Protein AF-A0A357BVH3-F1 (afdb_monomer_lite)

Structure (mmCIF, N/CA/C/O backbone):
data_AF-A0A357BVH3-F1
#
_entry.id   AF-A0A357BVH3-F1
#
loop_
_atom_site.group_PDB
_atom_site.id
_atom_site.type_symbol
_atom_site.label_atom_id
_atom_site.label_alt_id
_atom_site.label_comp_id
_atom_site.label_asym_id
_atom_site.label_entity_id
_atom_site.label_seq_id
_atom_site.pdbx_PDB_ins_code
_atom_site.Cartn_x
_atom_site.Cartn_y
_atom_site.Cartn_z
_atom_site.occupancy
_atom_site.B_iso_or_equiv
_atom_site.auth_seq_id
_atom_site.auth_comp_id
_atom_site.auth_asym_id
_atom_site.auth_atom_id
_atom_site.pdbx_PDB_model_num
ATOM 1 N N . MET A 1 1 ? 3.470 -19.205 1.192 1.00 72.44 1 MET A N 1
ATOM 2 C CA . MET A 1 1 ? 2.487 -18.112 1.010 1.00 72.44 1 MET A CA 1
ATOM 3 C C . MET A 1 1 ? 3.138 -17.029 0.164 1.00 72.44 1 MET A C 1
ATOM 5 O O . MET A 1 1 ? 4.273 -16.683 0.474 1.00 72.44 1 MET A O 1
ATOM 9 N N . SER A 1 2 ? 2.494 -16.571 -0.914 1.00 91.31 2 SER A N 1
ATOM 10 C CA . SER A 1 2 ? 3.042 -15.513 -1.780 1.00 91.31 2 SER A CA 1
ATOM 11 C C . SER A 1 2 ? 3.061 -14.161 -1.063 1.00 91.31 2 SER A C 1
ATOM 13 O O . SER A 1 2 ? 2.293 -13.951 -0.123 1.00 91.31 2 SER A O 1
ATOM 15 N N . ASP A 1 3 ? 3.897 -13.233 -1.528 1.00 95.12 3 ASP A N 1
ATOM 16 C CA . ASP A 1 3 ? 3.961 -11.878 -0.968 1.00 95.12 3 ASP A CA 1
ATOM 17 C C . ASP A 1 3 ? 2.632 -11.132 -1.083 1.00 95.12 3 ASP A C 1
ATOM 19 O O . ASP A 1 3 ? 2.217 -10.475 -0.134 1.00 95.12 3 ASP A O 1
ATOM 23 N N . LEU A 1 4 ? 1.911 -11.309 -2.195 1.00 95.88 4 LEU A N 1
ATOM 24 C CA . LEU A 1 4 ? 0.560 -10.772 -2.342 1.00 95.88 4 LEU A CA 1
ATOM 25 C C . LEU A 1 4 ? -0.366 -11.265 -1.223 1.00 95.88 4 LEU A C 1
ATOM 27 O O . LEU A 1 4 ? -1.095 -10.475 -0.631 1.00 95.88 4 LEU A O 1
ATOM 31 N N . GLN A 1 5 ? -0.342 -12.565 -0.925 1.00 95.56 5 GLN A N 1
ATOM 32 C CA . GLN A 1 5 ? -1.221 -13.133 0.090 1.00 95.56 5 GLN A CA 1
ATOM 33 C C . GLN A 1 5 ? -0.846 -12.648 1.496 1.00 95.56 5 GLN A C 1
ATOM 35 O O . GLN A 1 5 ? -1.734 -12.329 2.281 1.00 95.56 5 GLN A O 1
ATOM 40 N N . LYS A 1 6 ? 0.453 -12.550 1.809 1.00 95.88 6 LYS A N 1
ATOM 41 C CA . LYS A 1 6 ? 0.919 -11.967 3.078 1.00 95.88 6 LYS A CA 1
ATOM 42 C C . LYS A 1 6 ? 0.474 -10.510 3.212 1.00 95.88 6 LYS A C 1
ATOM 44 O O . LYS A 1 6 ? -0.119 -10.153 4.219 1.00 95.88 6 LYS A O 1
ATOM 49 N N . TYR A 1 7 ? 0.674 -9.705 2.165 1.00 97.62 7 TYR A N 1
ATOM 50 C CA . TYR A 1 7 ? 0.231 -8.311 2.123 1.00 97.62 7 TYR A CA 1
ATOM 51 C C . TYR A 1 7 ? -1.266 -8.180 2.405 1.00 97.62 7 TYR A C 1
ATOM 53 O O . TYR A 1 7 ? -1.667 -7.376 3.241 1.00 97.62 7 TYR A O 1
ATOM 61 N N . ILE A 1 8 ? -2.091 -8.994 1.741 1.00 97.25 8 ILE A N 1
ATOM 62 C CA . ILE A 1 8 ? -3.544 -8.985 1.934 1.00 97.25 8 ILE A CA 1
ATOM 63 C C . ILE A 1 8 ? -3.902 -9.271 3.393 1.00 97.25 8 ILE A C 1
ATOM 65 O O . ILE A 1 8 ? -4.669 -8.515 3.983 1.00 97.25 8 ILE A O 1
ATOM 69 N N . ASN A 1 9 ? -3.317 -10.320 3.971 1.00 95.81 9 ASN A N 1
ATOM 70 C CA . ASN A 1 9 ? -3.616 -10.746 5.335 1.00 95.81 9 ASN A CA 1
ATOM 71 C C . ASN A 1 9 ? -3.169 -9.729 6.395 1.00 95.81 9 ASN A C 1
ATOM 73 O O . ASN A 1 9 ? -3.813 -9.615 7.430 1.00 95.81 9 ASN A O 1
ATOM 77 N N . THR A 1 10 ? -2.095 -8.976 6.148 1.00 96.00 10 THR A N 1
ATOM 78 C CA . THR A 1 10 ? -1.655 -7.916 7.066 1.00 96.00 10 THR A CA 1
ATOM 79 C C . THR A 1 10 ? -2.504 -6.646 6.925 1.00 96.00 10 THR A C 1
ATOM 81 O O . THR A 1 10 ? -2.834 -5.988 7.911 1.00 96.00 10 THR A O 1
ATOM 84 N N . VAL A 1 11 ? -2.855 -6.262 5.693 1.00 97.25 11 VAL A N 1
ATOM 85 C CA . VAL A 1 11 ? -3.383 -4.919 5.384 1.00 97.25 11 VAL A CA 1
ATOM 86 C C . VAL A 1 11 ? -4.908 -4.861 5.376 1.00 97.25 11 VAL A C 1
ATOM 88 O O . VAL A 1 11 ? -5.463 -3.783 5.604 1.00 97.25 11 VAL A O 1
ATOM 91 N N . PHE A 1 12 ? -5.613 -5.982 5.218 1.00 98.19 12 PHE A N 1
ATOM 92 C CA . PHE A 1 12 ? -7.069 -6.012 5.034 1.00 98.19 12 PHE A CA 1
ATOM 93 C C . PHE A 1 12 ? -7.760 -7.085 5.875 1.00 98.19 12 PHE A C 1
ATOM 95 O O . PHE A 1 12 ? -7.136 -8.010 6.375 1.00 98.19 12 PHE A O 1
ATOM 102 N N . GLU A 1 13 ? -9.070 -6.935 6.036 1.00 98.12 13 GLU A N 1
ATOM 103 C CA . GLU A 1 13 ? -9.969 -8.045 6.364 1.00 98.12 13 GLU A CA 1
ATOM 104 C C . GLU A 1 13 ? -10.493 -8.687 5.073 1.00 98.12 13 GLU A C 1
ATOM 106 O O . GLU A 1 13 ? -10.573 -8.004 4.049 1.00 98.12 13 GLU A O 1
ATOM 111 N N . PRO A 1 14 ? -10.918 -9.964 5.099 1.00 98.38 14 PRO A N 1
ATOM 112 C CA . PRO A 1 14 ? -11.333 -10.699 3.901 1.00 98.38 14 PRO A CA 1
ATOM 113 C C . PRO A 1 14 ? -12.381 -10.000 3.019 1.00 98.38 14 PRO A C 1
ATOM 115 O O . PRO A 1 14 ? -12.308 -10.106 1.792 1.00 98.38 14 PRO A O 1
ATOM 118 N N . ASP A 1 15 ? -13.329 -9.285 3.630 1.00 98.44 15 ASP A N 1
ATOM 119 C CA . ASP A 1 15 ? -14.462 -8.638 2.950 1.00 98.44 15 ASP A CA 1
ATOM 120 C C . ASP A 1 15 ? -14.222 -7.156 2.614 1.00 98.44 15 ASP A C 1
ATOM 122 O O . ASP A 1 15 ? -15.122 -6.457 2.150 1.00 98.44 15 ASP A O 1
ATOM 126 N N . ASP A 1 16 ? -13.004 -6.655 2.813 1.00 98.62 16 ASP A N 1
ATOM 127 C CA . ASP A 1 16 ? -12.638 -5.319 2.360 1.00 98.62 16 ASP A CA 1
ATOM 128 C C . ASP A 1 16 ? -12.624 -5.209 0.842 1.00 98.62 16 ASP A C 1
ATOM 130 O O . ASP A 1 16 ? -12.023 -6.035 0.159 1.00 98.62 16 ASP A O 1
ATOM 134 N N . ILE A 1 1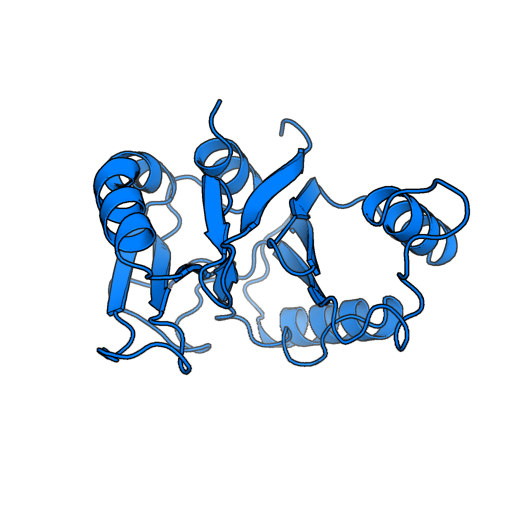7 ? -13.168 -4.116 0.312 1.00 98.81 17 ILE A N 1
ATOM 135 C CA . ILE A 1 17 ? -13.057 -3.798 -1.112 1.00 98.81 17 ILE A CA 1
ATOM 136 C C . ILE A 1 17 ? -11.714 -3.108 -1.365 1.00 98.81 17 ILE A C 1
ATOM 138 O O . ILE A 1 17 ? -11.500 -1.960 -0.967 1.00 98.81 17 ILE A O 1
ATOM 142 N N . VAL A 1 18 ? -10.817 -3.786 -2.076 1.00 98.69 18 VAL A N 1
ATOM 143 C CA . VAL A 1 18 ? -9.479 -3.292 -2.415 1.00 98.69 18 VAL A CA 1
ATOM 144 C C . VAL A 1 18 ? -9.473 -2.757 -3.842 1.00 98.69 18 VAL A C 1
ATOM 146 O O . VAL A 1 18 ? -9.809 -3.469 -4.788 1.00 98.69 18 VAL A O 1
ATOM 149 N N . GLU A 1 19 ? -9.049 -1.504 -4.015 1.00 98.62 19 GLU A N 1
ATOM 150 C CA . GLU A 1 19 ? -8.703 -0.975 -5.335 1.00 98.62 19 GLU A CA 1
ATOM 151 C C . GLU A 1 19 ? -7.284 -1.420 -5.700 1.00 98.62 19 GLU A C 1
ATOM 153 O O . GLU A 1 19 ? -6.334 -1.034 -5.019 1.00 98.62 19 GLU A O 1
ATOM 158 N N . VAL A 1 20 ? -7.120 -2.126 -6.819 1.00 98.69 20 VAL A N 1
ATOM 159 C CA . VAL A 1 20 ? -5.816 -2.267 -7.480 1.00 98.69 20 VAL A CA 1
ATOM 160 C C . VAL A 1 20 ? -5.762 -1.326 -8.671 1.00 98.69 20 VAL A C 1
ATOM 162 O O . VAL A 1 20 ? -6.600 -1.402 -9.571 1.00 98.69 20 VAL A O 1
ATOM 165 N N . ARG A 1 21 ? -4.773 -0.431 -8.679 1.00 98.56 21 ARG A N 1
ATOM 166 C CA . ARG A 1 21 ? -4.561 0.566 -9.730 1.00 98.56 21 ARG A CA 1
ATOM 167 C C . ARG A 1 21 ? -3.325 0.218 -10.546 1.00 98.56 21 ARG A C 1
ATOM 169 O O . ARG A 1 21 ? -2.238 0.024 -10.005 1.00 98.56 21 ARG A O 1
ATOM 176 N N . PHE A 1 22 ? -3.496 0.210 -11.860 1.00 97.94 22 PHE A N 1
ATOM 177 C CA . PHE A 1 22 ? -2.422 0.044 -12.824 1.00 97.94 22 PHE A CA 1
ATOM 178 C C . PHE A 1 22 ? -2.045 1.412 -13.381 1.00 97.94 22 PHE A C 1
ATOM 180 O O . PHE A 1 22 ? -2.902 2.142 -13.888 1.00 97.94 22 PHE A O 1
ATOM 187 N N . ILE A 1 23 ? -0.766 1.772 -13.290 1.00 97.12 23 ILE A N 1
ATOM 188 C CA . ILE A 1 23 ? -0.260 3.059 -13.786 1.00 97.12 23 ILE A CA 1
ATOM 189 C C . ILE A 1 23 ? 0.851 2.810 -14.797 1.00 97.12 23 ILE A C 1
ATOM 191 O O . ILE A 1 23 ? 1.845 2.156 -14.480 1.00 97.12 23 ILE A O 1
ATOM 195 N N . TRP A 1 24 ? 0.685 3.352 -16.003 1.00 95.94 24 TRP A N 1
ATOM 196 C CA . TRP A 1 24 ? 1.750 3.370 -16.996 1.00 95.94 24 TRP A CA 1
ATOM 197 C C . TRP A 1 24 ? 2.839 4.366 -16.565 1.00 95.94 24 TRP A C 1
ATOM 199 O O . TRP A 1 24 ? 2.500 5.489 -16.172 1.00 95.94 24 TRP A O 1
ATOM 209 N N . PRO A 1 25 ? 4.130 3.997 -16.597 1.00 91.75 25 PRO A N 1
ATOM 210 C CA . PRO A 1 25 ? 5.210 4.917 -16.254 1.00 91.75 25 PRO A CA 1
ATOM 211 C C . PRO A 1 25 ? 5.178 6.153 -17.160 1.00 91.75 25 PRO A C 1
ATOM 213 O O . PRO A 1 25 ? 5.139 6.021 -18.380 1.00 91.75 25 PRO A O 1
ATOM 216 N N . LYS A 1 26 ? 5.195 7.355 -16.570 1.00 85.94 26 LYS A N 1
ATOM 217 C CA . LYS A 1 26 ? 5.069 8.623 -17.318 1.00 85.94 26 LYS A CA 1
ATOM 218 C C . LYS A 1 26 ? 6.151 8.802 -18.386 1.00 85.94 26 LYS A C 1
ATOM 220 O O . LYS A 1 26 ? 5.872 9.375 -19.431 1.00 85.94 26 LYS A O 1
ATOM 225 N N . ASP A 1 27 ? 7.341 8.274 -18.121 1.00 83.50 27 ASP A N 1
ATOM 226 C CA . ASP A 1 27 ? 8.522 8.450 -18.967 1.00 83.50 27 ASP A CA 1
ATOM 227 C C . ASP A 1 27 ? 8.675 7.328 -20.018 1.00 83.50 27 ASP A C 1
ATOM 229 O O . ASP A 1 27 ? 9.662 7.294 -20.747 1.00 83.50 27 ASP A O 1
ATOM 233 N N . MET A 1 28 ? 7.715 6.394 -20.103 1.00 82.88 28 MET A N 1
ATOM 234 C CA . MET A 1 28 ? 7.727 5.295 -21.076 1.00 82.88 28 MET A CA 1
ATOM 235 C C . MET A 1 28 ? 6.799 5.589 -22.267 1.00 82.88 28 MET A C 1
ATOM 237 O O . MET A 1 28 ? 5.657 6.017 -22.063 1.00 82.88 28 MET A O 1
ATOM 241 N N . PRO A 1 29 ? 7.226 5.297 -23.512 1.00 83.88 29 PRO A N 1
ATOM 242 C CA . PRO A 1 29 ? 6.385 5.457 -24.699 1.00 83.88 29 PRO A CA 1
ATOM 243 C C . PRO A 1 29 ? 5.138 4.560 -24.636 1.00 83.88 29 PRO A C 1
ATOM 245 O O . PRO A 1 29 ? 5.113 3.572 -23.906 1.00 83.88 29 PRO A O 1
ATOM 248 N N . GLY A 1 30 ? 4.096 4.892 -25.406 1.00 81.94 30 GLY A N 1
ATOM 249 C CA . GLY A 1 30 ? 2.842 4.117 -25.426 1.00 81.94 30 GLY A CA 1
ATOM 250 C C . GLY A 1 30 ? 1.890 4.412 -24.258 1.00 81.94 30 GLY A C 1
ATOM 251 O O . GLY A 1 30 ? 1.047 3.579 -23.926 1.00 81.94 30 GLY A O 1
ATOM 252 N N . GLY A 1 31 ? 2.033 5.592 -23.642 1.00 74.88 31 GLY A N 1
ATOM 253 C CA . GLY A 1 31 ? 1.253 6.048 -22.492 1.00 74.88 31 GLY A CA 1
ATOM 254 C C . GLY A 1 31 ? -0.243 5.748 -22.586 1.00 74.88 31 GLY A C 1
ATOM 255 O O . GLY A 1 31 ? -0.889 6.011 -23.595 1.00 74.88 31 GLY A O 1
ATOM 256 N N . SER A 1 32 ? -0.794 5.210 -21.500 1.00 82.38 32 SER A N 1
ATOM 257 C CA . SER A 1 32 ? -2.219 4.912 -21.350 1.00 82.38 32 SER A CA 1
ATOM 258 C C . SER A 1 32 ? -2.734 5.446 -20.015 1.00 82.38 32 SER A C 1
ATOM 260 O O . SER A 1 32 ? -1.996 5.501 -19.027 1.00 82.38 32 SER A O 1
ATOM 262 N N . ALA A 1 33 ? -4.008 5.842 -19.973 1.00 90.12 33 ALA A N 1
ATOM 263 C CA . ALA A 1 33 ? -4.631 6.346 -18.753 1.00 90.12 33 ALA A CA 1
ATOM 264 C C . ALA A 1 33 ? -4.629 5.276 -17.637 1.00 90.12 33 ALA A C 1
ATOM 266 O O . ALA A 1 33 ? -4.838 4.092 -17.924 1.00 90.12 33 ALA A O 1
ATOM 267 N N . PRO A 1 34 ? -4.439 5.659 -16.358 1.00 94.19 34 PRO A N 1
ATOM 268 C CA . PRO A 1 34 ? -4.532 4.719 -15.249 1.00 94.19 34 PRO A CA 1
ATOM 269 C C . PRO A 1 34 ? -5.907 4.054 -15.166 1.00 94.19 34 PRO A C 1
ATOM 271 O O . PRO A 1 34 ? -6.937 4.728 -15.052 1.00 94.19 34 PRO A O 1
ATOM 274 N N . HIS A 1 35 ? -5.931 2.728 -15.102 1.00 93.69 35 HIS A N 1
ATOM 275 C CA . HIS A 1 35 ? -7.155 1.955 -14.895 1.00 93.69 35 HIS A CA 1
ATOM 276 C C . HIS A 1 35 ? -7.074 1.170 -13.584 1.00 93.69 35 HIS A C 1
ATOM 278 O O . HIS A 1 35 ? -5.989 0.941 -13.052 1.00 93.69 35 HIS A O 1
ATOM 284 N N . SER A 1 36 ? -8.230 0.808 -13.033 1.00 98.12 36 SER A N 1
ATOM 285 C CA . SER A 1 36 ? -8.317 0.088 -11.762 1.00 98.12 36 SER A CA 1
ATOM 286 C C . SER A 1 36 ? -9.246 -1.111 -11.876 1.00 98.12 36 SER A C 1
ATOM 288 O O . SER A 1 36 ? -10.112 -1.160 -12.750 1.00 98.12 36 SER A O 1
ATOM 290 N N . ILE A 1 37 ? -9.057 -2.058 -10.967 1.00 98.19 37 ILE A N 1
ATOM 291 C CA . ILE A 1 37 ? -9.986 -3.145 -10.661 1.00 98.19 37 ILE A CA 1
ATOM 292 C C . ILE A 1 37 ? -10.304 -3.103 -9.166 1.00 98.19 37 ILE A C 1
ATOM 294 O O . ILE A 1 37 ? -9.512 -2.582 -8.379 1.00 98.19 37 ILE A O 1
ATOM 298 N N . TRP A 1 38 ? -11.452 -3.653 -8.782 1.00 98.62 38 TRP A N 1
ATOM 299 C CA . TRP A 1 38 ? -11.895 -3.715 -7.393 1.00 98.62 38 TRP A CA 1
ATOM 300 C C . TRP A 1 38 ? -12.356 -5.129 -7.087 1.00 98.62 38 TRP A C 1
ATOM 302 O O . TRP A 1 38 ? -13.162 -5.685 -7.830 1.00 98.62 38 TRP A O 1
ATOM 312 N N . HIS A 1 39 ? -11.837 -5.696 -6.008 1.00 98.62 39 HIS A N 1
ATOM 313 C CA . HIS A 1 39 ? -12.181 -7.033 -5.541 1.00 98.62 39 HIS A CA 1
ATOM 314 C C . HIS A 1 39 ? -12.243 -7.032 -4.020 1.00 98.62 39 HIS A C 1
ATOM 316 O O . HIS A 1 39 ? -11.606 -6.193 -3.380 1.00 98.62 39 HIS A O 1
ATOM 322 N N . LEU A 1 40 ? -12.977 -7.987 -3.451 1.00 98.75 40 LEU A N 1
ATOM 323 C CA . LEU A 1 40 ? -12.809 -8.293 -2.038 1.00 98.75 40 LEU A CA 1
ATOM 324 C C . LEU A 1 40 ? -11.370 -8.764 -1.804 1.00 98.75 40 LEU A C 1
ATOM 326 O O . LEU A 1 40 ? -10.785 -9.437 -2.659 1.00 98.75 40 LEU A O 1
ATOM 330 N N . ALA A 1 41 ? -10.800 -8.427 -0.653 1.00 98.56 41 ALA A N 1
ATOM 331 C CA . ALA A 1 41 ? -9.420 -8.753 -0.322 1.00 98.56 41 ALA A CA 1
ATOM 332 C C . ALA A 1 41 ? -9.147 -10.262 -0.448 1.00 98.56 41 ALA A C 1
ATOM 334 O O . ALA A 1 41 ? -8.139 -10.660 -1.033 1.00 98.56 41 ALA A O 1
ATOM 335 N N . LYS A 1 42 ? -10.092 -11.104 -0.006 1.00 98.12 42 LYS A N 1
ATOM 336 C CA . LYS A 1 42 ? -10.017 -12.572 -0.121 1.00 98.12 42 LYS A CA 1
ATOM 337 C C . LYS A 1 42 ? -9.970 -13.096 -1.560 1.00 98.12 42 LYS A C 1
ATOM 339 O O . LYS A 1 42 ? -9.403 -14.158 -1.802 1.00 98.12 42 LYS A O 1
ATOM 344 N N . ASP A 1 43 ? -10.533 -12.352 -2.509 1.00 98.25 43 ASP A N 1
ATOM 345 C CA . ASP A 1 43 ? -10.625 -12.749 -3.917 1.00 98.25 43 ASP A CA 1
ATOM 346 C C . ASP A 1 43 ? -9.479 -12.183 -4.759 1.00 98.25 43 ASP A C 1
ATOM 348 O O . ASP A 1 43 ? -9.225 -12.638 -5.876 1.00 98.25 43 ASP A O 1
ATOM 352 N N . LEU A 1 44 ? -8.732 -11.214 -4.228 1.00 97.19 44 LEU A N 1
ATOM 353 C CA . LEU A 1 44 ? -7.633 -10.578 -4.941 1.00 97.19 44 LEU A CA 1
ATOM 354 C C . LEU A 1 44 ? -6.532 -11.549 -5.429 1.00 97.19 44 LEU A C 1
ATOM 356 O O . LEU A 1 44 ? -6.035 -11.340 -6.542 1.00 97.19 44 LEU A O 1
ATOM 360 N N . PRO A 1 45 ? -6.172 -12.638 -4.713 1.00 96.88 45 PRO A N 1
ATOM 361 C CA . PRO A 1 45 ? -5.218 -13.632 -5.214 1.00 96.88 45 PRO A CA 1
ATOM 362 C C . PRO A 1 45 ? -5.641 -14.275 -6.543 1.00 96.88 45 PRO A C 1
ATOM 364 O O . PRO A 1 45 ? -4.785 -14.627 -7.355 1.00 96.88 45 PRO A O 1
ATOM 367 N N . GLN A 1 46 ? -6.947 -14.364 -6.819 1.00 97.31 46 GLN A N 1
ATOM 368 C CA . GLN A 1 46 ? -7.482 -14.908 -8.074 1.00 97.31 46 GLN A CA 1
ATOM 369 C C . GLN A 1 46 ? -7.135 -14.013 -9.279 1.00 97.31 46 GLN A C 1
ATOM 371 O O . GLN A 1 46 ? -7.134 -14.469 -10.419 1.00 97.31 46 GLN A O 1
ATOM 376 N N . GLN A 1 47 ? -6.782 -12.743 -9.044 1.00 97.62 47 GLN A N 1
ATOM 377 C CA . GLN A 1 47 ? -6.400 -11.783 -10.083 1.00 97.62 47 GLN A CA 1
ATOM 378 C C . GLN A 1 47 ? -4.897 -11.791 -10.407 1.00 97.62 47 GLN A C 1
ATOM 380 O O . GLN A 1 47 ? -4.449 -10.988 -11.231 1.00 97.62 47 GLN A O 1
ATOM 385 N N . MET A 1 48 ? -4.109 -12.689 -9.799 1.00 97.00 48 MET A N 1
ATOM 386 C CA . MET A 1 48 ? -2.651 -12.748 -9.963 1.00 97.00 48 MET A CA 1
ATOM 387 C C . MET A 1 48 ? -2.228 -12.769 -11.435 1.00 97.00 48 MET A C 1
ATOM 389 O O . MET A 1 48 ? -1.446 -11.925 -11.858 1.00 97.00 48 MET A O 1
ATOM 393 N N . GLN A 1 49 ? -2.800 -13.667 -12.244 1.00 97.06 49 GLN A N 1
ATOM 394 C CA . GLN A 1 49 ? -2.423 -13.811 -13.655 1.00 97.06 49 GLN A CA 1
ATOM 395 C C . GLN A 1 49 ? -2.626 -12.510 -14.448 1.00 97.06 49 GLN A C 1
ATOM 397 O O . GLN A 1 49 ? -1.763 -12.115 -15.234 1.00 97.06 49 GLN A O 1
ATOM 402 N N . LYS A 1 50 ? -3.744 -11.812 -14.213 1.00 97.31 50 LYS A N 1
ATOM 403 C CA . LYS A 1 50 ? -4.046 -10.525 -14.852 1.00 97.31 50 LYS A CA 1
ATOM 404 C C . LYS A 1 50 ? -3.052 -9.446 -14.423 1.00 97.31 50 LYS A C 1
ATOM 406 O O . LYS A 1 50 ? -2.536 -8.724 -15.277 1.00 97.31 50 LYS A O 1
ATOM 411 N N . MET A 1 51 ? -2.771 -9.347 -13.123 1.00 98.12 51 MET A N 1
ATOM 412 C CA . MET A 1 51 ? -1.816 -8.375 -12.587 1.00 98.12 51 MET A CA 1
ATOM 413 C C . MET A 1 51 ? -0.400 -8.621 -13.122 1.00 98.12 51 MET A C 1
ATOM 415 O O . MET A 1 51 ? 0.250 -7.680 -13.573 1.00 98.12 51 MET A O 1
ATOM 419 N N . THR A 1 52 ? 0.048 -9.879 -13.164 1.00 98.00 52 THR A N 1
ATOM 420 C CA . THR A 1 52 ? 1.352 -10.265 -13.718 1.00 98.00 52 THR A CA 1
ATOM 421 C C . THR A 1 52 ? 1.451 -9.921 -15.201 1.00 98.00 52 THR A C 1
ATOM 423 O O . THR A 1 52 ? 2.434 -9.310 -15.614 1.00 98.00 52 THR A O 1
ATOM 426 N N . ALA A 1 53 ? 0.426 -10.238 -15.999 1.00 97.69 53 ALA A N 1
ATOM 427 C CA . ALA A 1 53 ? 0.422 -9.936 -17.429 1.00 97.69 53 ALA A CA 1
ATOM 428 C C . ALA A 1 53 ? 0.506 -8.425 -17.708 1.00 97.69 53 ALA A C 1
ATOM 430 O O . ALA A 1 53 ? 1.228 -7.998 -18.608 1.00 97.69 53 ALA A O 1
ATOM 431 N N . LEU A 1 54 ? -0.199 -7.596 -16.929 1.00 96.56 54 LEU A N 1
ATOM 432 C CA . LEU A 1 54 ? -0.098 -6.137 -17.040 1.00 96.56 54 LEU A CA 1
ATOM 433 C C . LEU A 1 54 ? 1.279 -5.630 -16.596 1.00 96.56 54 LEU A C 1
ATOM 435 O O . LEU A 1 54 ? 1.863 -4.784 -17.274 1.00 96.56 54 LEU A O 1
ATOM 439 N N . ASN A 1 55 ? 1.830 -6.170 -15.509 1.00 97.31 55 ASN A N 1
ATOM 440 C CA . ASN A 1 55 ? 3.140 -5.767 -15.007 1.00 97.31 55 ASN A CA 1
ATOM 441 C C . ASN A 1 55 ? 4.281 -6.107 -15.975 1.00 97.31 55 ASN A C 1
ATOM 443 O O . ASN A 1 55 ? 5.142 -5.266 -16.220 1.00 97.31 55 ASN A O 1
ATOM 447 N N . GLN A 1 56 ? 4.231 -7.279 -16.614 1.00 95.75 56 GLN A N 1
ATOM 448 C CA . GLN A 1 56 ? 5.172 -7.681 -17.668 1.00 95.75 56 GLN A CA 1
ATOM 449 C C . GLN A 1 56 ? 5.107 -6.776 -18.904 1.00 95.75 56 GLN A C 1
ATOM 451 O O . GLN A 1 56 ? 6.113 -6.589 -19.581 1.00 95.75 56 GLN A O 1
ATOM 456 N N . ARG A 1 57 ? 3.947 -6.166 -19.179 1.00 93.94 57 ARG A N 1
ATOM 457 C CA . ARG A 1 57 ? 3.788 -5.155 -20.238 1.00 93.94 57 ARG A CA 1
ATOM 458 C C . ARG A 1 57 ? 4.309 -3.770 -19.842 1.00 93.94 57 ARG A C 1
ATOM 460 O O . ARG A 1 57 ? 4.253 -2.867 -20.665 1.00 93.94 57 ARG A O 1
ATOM 467 N N . GLY A 1 58 ? 4.777 -3.585 -18.606 1.00 94.25 58 GLY A N 1
ATOM 468 C CA . GLY A 1 58 ? 5.328 -2.322 -18.110 1.00 94.25 58 GLY A CA 1
ATOM 469 C C . GLY A 1 58 ? 4.409 -1.537 -17.170 1.00 94.25 58 GLY A C 1
ATOM 470 O O . GLY A 1 58 ? 4.820 -0.498 -16.654 1.00 94.25 58 GLY A O 1
ATOM 471 N N . TRP A 1 59 ? 3.194 -2.010 -16.874 1.00 96.69 59 TRP A N 1
ATOM 472 C CA . TRP A 1 59 ? 2.313 -1.325 -15.922 1.00 96.69 59 TRP A CA 1
ATOM 473 C C . TRP A 1 59 ? 2.807 -1.486 -14.482 1.00 96.69 59 TRP A C 1
ATOM 475 O O . TRP A 1 59 ? 3.046 -2.596 -14.010 1.00 96.69 59 TRP A O 1
ATOM 485 N N . GLY A 1 60 ? 2.890 -0.389 -13.733 1.00 97.38 60 GLY A N 1
ATOM 486 C CA . GLY A 1 60 ? 3.091 -0.464 -12.288 1.00 97.38 60 GLY A CA 1
ATOM 487 C C . GLY A 1 60 ? 1.814 -0.958 -11.611 1.00 97.38 60 GLY A C 1
ATOM 488 O O . GLY A 1 60 ? 0.732 -0.483 -11.955 1.00 97.38 60 GLY A O 1
ATOM 489 N N . VAL A 1 61 ? 1.938 -1.876 -10.650 1.00 98.38 61 VAL A N 1
ATOM 490 C CA . VAL A 1 61 ? 0.806 -2.435 -9.891 1.00 98.38 61 VAL A CA 1
ATOM 491 C C . VAL A 1 61 ? 0.788 -1.841 -8.485 1.00 98.38 61 VAL A C 1
ATOM 493 O O . VAL A 1 61 ? 1.790 -1.880 -7.767 1.00 98.38 61 VAL A O 1
ATOM 496 N N . PHE A 1 62 ? -0.348 -1.268 -8.100 1.00 98.50 62 PHE A N 1
ATOM 497 C CA . PHE A 1 62 ? -0.532 -0.604 -6.814 1.00 98.50 62 PHE A CA 1
ATOM 498 C C . PHE A 1 62 ? -1.843 -1.033 -6.170 1.00 98.50 62 PHE A C 1
ATOM 500 O O . PHE A 1 62 ? -2.801 -1.303 -6.888 1.00 98.50 62 PHE A O 1
ATOM 507 N N . ALA A 1 63 ? -1.921 -1.001 -4.844 1.00 98.44 63 ALA A N 1
ATOM 508 C CA . ALA A 1 63 ? -3.169 -1.171 -4.107 1.00 98.44 63 ALA A CA 1
ATOM 509 C C . ALA A 1 63 ? -3.469 0.053 -3.241 1.00 98.44 63 ALA A C 1
ATOM 511 O O . ALA A 1 63 ? -2.557 0.653 -2.672 1.00 98.44 63 ALA A O 1
ATOM 512 N N . GLY A 1 64 ? -4.745 0.423 -3.146 1.00 98.19 64 GLY A N 1
ATOM 513 C CA . GLY A 1 64 ? -5.220 1.376 -2.146 1.00 98.19 64 GLY A CA 1
ATOM 514 C C . GLY A 1 64 ? -5.106 0.749 -0.765 1.00 98.19 64 GLY A C 1
ATOM 515 O O . GLY A 1 64 ? -5.706 -0.293 -0.539 1.00 98.19 64 GLY A O 1
ATOM 516 N N . VAL A 1 65 ? -4.351 1.370 0.143 1.00 97.62 65 VAL A N 1
ATOM 517 C CA . VAL A 1 65 ? -4.017 0.764 1.450 1.00 97.62 65 VAL A CA 1
ATOM 518 C C . VAL A 1 65 ? -5.233 0.652 2.372 1.00 97.62 65 VAL A C 1
ATOM 520 O O . VAL A 1 65 ? -5.294 -0.223 3.231 1.00 97.62 65 VAL A O 1
ATOM 523 N N . ASN A 1 66 ? -6.211 1.539 2.189 1.00 98.12 66 ASN A N 1
ATOM 524 C CA . ASN A 1 66 ? -7.458 1.543 2.941 1.00 98.12 66 ASN A CA 1
ATOM 525 C C . ASN A 1 66 ? -8.639 1.103 2.054 1.00 98.12 66 ASN A C 1
ATOM 527 O O . ASN A 1 66 ? -8.720 1.534 0.892 1.00 98.12 66 ASN A O 1
ATOM 531 N N . PRO A 1 67 ? -9.573 0.292 2.590 1.00 98.38 67 PRO A N 1
ATOM 532 C CA . PRO A 1 67 ? -10.696 -0.256 1.835 1.00 98.38 67 PRO A CA 1
ATOM 533 C C . PRO A 1 67 ? -11.632 0.823 1.285 1.00 98.38 67 PRO A C 1
ATOM 535 O O . PRO A 1 67 ? -11.820 1.891 1.878 1.00 98.38 67 PRO A O 1
ATOM 538 N N . A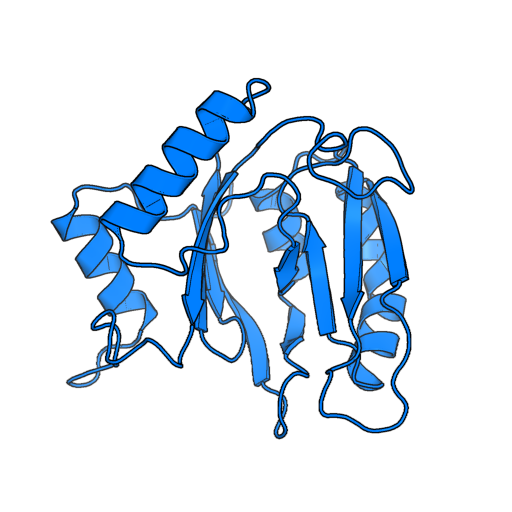RG A 1 68 ? -12.244 0.536 0.136 1.00 98.56 68 ARG A N 1
ATOM 539 C CA . ARG A 1 68 ? -13.255 1.385 -0.502 1.00 98.56 68 ARG A CA 1
ATOM 540 C C . ARG A 1 68 ? -14.646 1.094 0.060 1.00 98.56 68 ARG A C 1
ATOM 542 O O . ARG A 1 68 ? -14.921 -0.010 0.512 1.00 98.56 68 ARG A O 1
ATOM 549 N N . LYS A 1 69 ? -15.522 2.100 0.010 1.00 98.44 69 LYS A N 1
ATOM 550 C CA . LYS A 1 69 ? -16.942 1.975 0.383 1.00 98.44 69 LYS A CA 1
ATOM 551 C C . LYS A 1 69 ? -17.721 1.070 -0.567 1.00 98.44 69 LYS A C 1
ATOM 553 O O . LYS A 1 69 ? -18.664 0.425 -0.133 1.00 98.44 69 LYS A O 1
ATOM 558 N N . ASP A 1 70 ? -17.341 1.070 -1.842 1.00 98.56 70 ASP A N 1
ATOM 559 C CA . ASP A 1 70 ? -17.987 0.286 -2.892 1.00 98.56 70 ASP A CA 1
ATOM 560 C C . ASP A 1 70 ? -17.016 0.047 -4.064 1.00 98.56 70 ASP A C 1
ATOM 562 O O . ASP A 1 70 ? -15.959 0.687 -4.172 1.00 98.56 70 ASP A O 1
ATOM 566 N N . PHE A 1 71 ? -17.380 -0.871 -4.954 1.00 98.25 71 PHE A N 1
ATOM 567 C CA . PHE A 1 71 ? -16.666 -1.171 -6.188 1.00 98.25 71 PHE A CA 1
ATOM 568 C C . PHE A 1 71 ? -16.687 0.026 -7.147 1.00 98.25 71 PHE A C 1
ATOM 570 O O . PHE A 1 71 ? -17.641 0.797 -7.215 1.00 98.25 71 PHE A O 1
ATOM 577 N N . GLY A 1 72 ? -15.613 0.196 -7.921 1.00 97.94 72 GLY A N 1
ATOM 578 C CA . GLY A 1 72 ? -15.524 1.260 -8.928 1.00 97.94 72 GLY A CA 1
ATOM 579 C C . GLY A 1 72 ? -15.236 2.657 -8.369 1.00 97.94 72 GLY A C 1
ATOM 580 O O . GLY A 1 72 ? -15.087 3.606 -9.141 1.00 97.94 72 GLY A O 1
ATOM 581 N N . LEU A 1 73 ? -15.113 2.809 -7.048 1.00 97.25 73 LEU A N 1
ATOM 582 C CA . LEU A 1 73 ? -14.899 4.109 -6.423 1.00 97.25 73 LEU A CA 1
ATOM 583 C C . LEU A 1 73 ? -13.410 4.432 -6.208 1.00 97.25 73 LEU A C 1
ATOM 585 O O . LEU A 1 73 ? -12.632 3.629 -5.687 1.00 97.25 73 LEU A O 1
ATOM 589 N N . ARG A 1 74 ? -13.040 5.664 -6.578 1.00 95.94 74 ARG A N 1
ATOM 590 C CA . ARG A 1 74 ? -11.759 6.339 -6.285 1.00 95.94 74 ARG A CA 1
ATOM 591 C C . ARG A 1 74 ? -12.031 7.625 -5.500 1.00 95.94 74 ARG A C 1
ATOM 593 O O . ARG A 1 74 ? -13.155 8.119 -5.542 1.00 95.94 74 ARG A O 1
ATOM 600 N N . GLY A 1 75 ? -11.036 8.217 -4.857 1.00 96.62 75 GLY A N 1
ATOM 601 C CA . GLY A 1 75 ? -11.168 9.467 -4.108 1.00 96.62 75 GLY A CA 1
ATOM 602 C C . GLY A 1 75 ? -11.187 9.242 -2.599 1.00 96.62 75 GLY A C 1
ATOM 603 O O . GLY A 1 75 ? -11.812 8.291 -2.127 1.00 96.62 75 GLY A O 1
ATOM 604 N N . ASP A 1 76 ? -10.594 10.163 -1.837 1.00 97.12 76 ASP A N 1
ATOM 605 C CA . ASP A 1 76 ? -10.579 10.132 -0.362 1.00 97.12 76 ASP A CA 1
ATOM 606 C C . ASP A 1 76 ? -11.977 9.948 0.253 1.00 97.12 76 ASP A C 1
ATOM 608 O O . ASP A 1 76 ? -12.164 9.144 1.165 1.00 97.12 76 ASP A O 1
ATOM 612 N N . LYS A 1 77 ? -13.005 10.602 -0.310 1.00 97.31 77 LYS A N 1
ATOM 613 C CA . LYS A 1 77 ? -14.403 10.489 0.158 1.00 97.31 77 LYS A CA 1
ATOM 614 C C . LYS A 1 77 ? -14.988 9.071 0.080 1.00 97.31 77 LYS A C 1
ATOM 616 O O . LYS A 1 77 ? -16.011 8.790 0.711 1.00 97.31 77 LYS A O 1
ATOM 621 N N . ASN A 1 78 ? -14.366 8.201 -0.714 1.00 98.12 78 ASN A N 1
ATOM 622 C CA . ASN A 1 78 ? -14.817 6.844 -0.994 1.00 98.12 78 ASN A CA 1
ATOM 623 C C . ASN A 1 78 ? -14.025 5.775 -0.229 1.00 98.12 78 ASN A C 1
ATOM 625 O O . ASN A 1 78 ? -14.205 4.585 -0.483 1.00 98.12 78 ASN A O 1
ATOM 629 N N . VAL A 1 79 ? -13.182 6.179 0.721 1.00 98.44 79 VAL A N 1
ATOM 630 C CA . VAL A 1 79 ? -12.544 5.278 1.687 1.00 98.44 79 VAL A CA 1
ATOM 631 C C . VAL A 1 79 ? -13.534 4.950 2.802 1.00 98.44 79 VAL A C 1
ATOM 633 O O . VAL A 1 79 ? -14.166 5.850 3.353 1.00 98.44 79 VAL A O 1
ATOM 636 N N . ALA A 1 80 ? -13.714 3.664 3.104 1.00 98.25 80 ALA A N 1
ATOM 637 C CA . ALA A 1 80 ? -14.686 3.202 4.096 1.00 98.25 80 ALA A CA 1
ATOM 638 C C . ALA A 1 80 ? -14.213 3.461 5.530 1.00 98.25 80 ALA A C 1
ATOM 640 O O . ALA A 1 80 ? -14.973 3.934 6.370 1.00 98.25 80 ALA A O 1
ATOM 641 N N . LEU A 1 81 ? -12.949 3.142 5.785 1.00 98.56 81 LEU A N 1
ATOM 642 C CA . LEU A 1 81 ? -12.261 3.278 7.060 1.00 98.56 81 LEU A CA 1
ATOM 643 C C . LEU A 1 81 ? -10.757 3.171 6.810 1.00 98.56 81 LEU A C 1
ATOM 645 O O . LEU A 1 81 ? -10.335 2.734 5.738 1.00 98.56 81 LEU A O 1
ATOM 649 N N . ALA A 1 82 ? -9.954 3.531 7.800 1.00 98.38 82 ALA A N 1
ATOM 650 C CA . ALA A 1 82 ? -8.525 3.303 7.785 1.00 98.38 82 ALA A CA 1
ATOM 651 C C . ALA A 1 82 ? -8.149 2.104 8.654 1.00 98.38 82 ALA A C 1
ATOM 653 O O . ALA A 1 82 ? -8.553 2.001 9.816 1.00 98.38 82 ALA A O 1
ATOM 654 N N . ARG A 1 83 ? -7.360 1.198 8.079 1.00 97.38 83 ARG A N 1
ATOM 655 C CA . ARG A 1 83 ? -6.870 -0.002 8.771 1.00 97.38 83 ARG A CA 1
ATOM 656 C C . ARG A 1 83 ? -5.438 0.120 9.236 1.00 97.38 83 ARG A C 1
ATOM 658 O O . ARG A 1 83 ? -5.055 -0.540 10.192 1.00 97.38 83 ARG A O 1
ATOM 665 N N . ASN A 1 84 ? -4.661 0.947 8.550 1.00 97.50 84 ASN A N 1
ATOM 666 C CA . ASN A 1 84 ? -3.225 1.002 8.730 1.00 97.50 84 ASN A CA 1
ATOM 667 C C . ASN A 1 84 ? -2.766 2.456 8.812 1.00 97.50 84 ASN A C 1
ATOM 669 O O . ASN A 1 84 ? -3.347 3.337 8.173 1.00 97.50 84 ASN A O 1
ATOM 673 N N . LEU A 1 85 ? -1.692 2.687 9.556 1.00 98.06 85 LEU A N 1
ATOM 674 C CA . LEU A 1 85 ? -0.771 3.785 9.277 1.00 98.06 85 LEU A CA 1
ATOM 675 C C . LEU A 1 85 ? 0.361 3.237 8.417 1.00 98.06 85 LEU A C 1
ATOM 677 O O . LEU A 1 85 ? 0.695 2.053 8.503 1.00 98.06 85 LEU A O 1
ATOM 681 N N . PHE A 1 86 ? 0.944 4.074 7.574 1.00 97.31 86 PHE A N 1
ATOM 682 C CA . PHE A 1 86 ? 1.999 3.624 6.673 1.00 97.31 86 PHE A CA 1
ATOM 683 C C . PHE A 1 86 ? 2.959 4.747 6.328 1.00 97.31 86 PHE A C 1
ATOM 685 O O . PHE A 1 86 ? 2.599 5.908 6.402 1.00 97.31 86 PHE A O 1
ATOM 692 N N . VAL A 1 87 ? 4.184 4.437 5.937 1.00 94.81 87 VAL A N 1
ATOM 693 C CA . VAL A 1 87 ? 5.131 5.450 5.448 1.00 94.81 87 VAL A CA 1
ATOM 694 C C . VAL A 1 87 ? 5.852 4.944 4.213 1.00 94.81 87 VAL A C 1
ATOM 696 O O . VAL A 1 87 ? 5.908 3.736 3.977 1.00 94.81 87 VAL A O 1
ATOM 699 N N . ASP A 1 88 ? 6.378 5.886 3.438 1.00 92.19 88 ASP A N 1
ATOM 700 C CA . ASP A 1 88 ? 7.193 5.636 2.255 1.00 92.19 88 ASP A CA 1
ATOM 701 C C . ASP A 1 88 ? 8.516 6.391 2.390 1.00 92.19 88 ASP A C 1
ATOM 703 O O . ASP A 1 88 ? 8.527 7.611 2.587 1.00 92.19 88 ASP A O 1
ATOM 707 N N . PHE A 1 89 ? 9.618 5.657 2.327 1.00 87.69 89 PHE A N 1
ATOM 708 C CA . PHE A 1 89 ? 10.966 6.202 2.296 1.00 87.69 89 PHE A CA 1
ATOM 709 C C . PHE A 1 89 ? 11.525 6.018 0.887 1.00 87.69 89 PHE A C 1
ATOM 711 O O . PHE A 1 89 ? 12.031 4.942 0.566 1.00 87.69 89 PHE A O 1
ATOM 718 N N . ASP A 1 90 ? 11.417 7.061 0.064 1.00 77.31 90 ASP A N 1
ATOM 719 C CA . ASP A 1 90 ? 11.905 7.084 -1.317 1.00 77.31 90 ASP A CA 1
ATOM 720 C C . ASP A 1 90 ? 13.436 7.267 -1.385 1.00 77.31 90 ASP A C 1
ATOM 722 O O . ASP A 1 90 ? 14.036 8.041 -0.635 1.00 77.31 90 ASP A O 1
ATOM 726 N N . ASP A 1 91 ? 14.075 6.608 -2.355 1.00 65.94 91 ASP A N 1
ATOM 727 C CA . ASP A 1 91 ? 15.532 6.629 -2.557 1.00 65.94 91 ASP A CA 1
ATOM 728 C C . ASP A 1 91 ? 16.100 8.003 -2.909 1.00 65.94 91 ASP A C 1
ATOM 730 O O . ASP A 1 91 ? 17.263 8.274 -2.613 1.00 65.94 91 ASP A O 1
ATOM 734 N N . SER A 1 92 ? 15.308 8.882 -3.531 1.00 59.91 92 SER A N 1
ATOM 735 C CA . SER A 1 92 ? 15.746 10.256 -3.823 1.00 59.91 92 SER A CA 1
ATOM 736 C C . SER A 1 92 ? 15.993 11.078 -2.566 1.00 59.91 92 SER A C 1
ATOM 738 O O . SER A 1 92 ? 16.670 12.101 -2.632 1.00 59.91 92 SER A O 1
ATOM 740 N N . ASP A 1 93 ? 15.459 10.617 -1.439 1.00 53.34 93 ASP A N 1
ATOM 741 C CA . ASP A 1 93 ? 15.522 11.320 -0.179 1.00 53.34 93 ASP A CA 1
ATOM 742 C C . ASP A 1 93 ? 16.359 10.553 0.857 1.00 53.34 93 ASP A C 1
ATOM 744 O O . ASP A 1 93 ? 16.381 10.931 2.025 1.00 53.34 93 ASP A O 1
ATOM 748 N N . ALA A 1 94 ? 17.071 9.490 0.463 1.00 51.50 94 ALA A N 1
ATOM 749 C CA . ALA A 1 94 ? 17.901 8.706 1.379 1.00 51.50 94 ALA A CA 1
ATOM 750 C C . ALA A 1 94 ? 18.977 9.572 2.064 1.00 51.50 94 ALA A C 1
ATOM 752 O O . ALA A 1 94 ? 19.155 9.468 3.277 1.00 51.50 94 ALA A O 1
ATOM 753 N N . ASP A 1 95 ? 19.593 10.511 1.337 1.00 48.06 95 ASP A N 1
ATOM 754 C CA . ASP A 1 95 ? 20.550 11.470 1.907 1.00 48.06 95 ASP A CA 1
ATOM 755 C C . ASP A 1 95 ? 19.857 12.591 2.704 1.00 48.06 95 ASP A C 1
ATOM 757 O O . ASP A 1 95 ? 20.350 13.010 3.749 1.00 48.06 95 ASP A O 1
ATOM 761 N N . ALA A 1 96 ? 18.687 13.058 2.249 1.00 48.28 96 ALA A N 1
ATOM 762 C CA . ALA A 1 96 ? 17.939 14.149 2.885 1.00 48.28 96 ALA A CA 1
ATOM 763 C C . ALA A 1 96 ? 17.257 13.724 4.193 1.00 48.28 96 ALA A C 1
ATOM 765 O O . ALA A 1 96 ? 17.129 14.517 5.127 1.00 48.28 96 ALA A O 1
ATOM 766 N N . HIS A 1 97 ? 16.843 12.462 4.265 1.00 51.03 97 HIS A N 1
ATOM 767 C CA . HIS A 1 97 ? 16.228 11.883 5.444 1.00 51.03 97 HIS A CA 1
ATOM 768 C C . HIS A 1 97 ? 17.232 11.129 6.278 1.00 51.03 97 HIS A C 1
ATOM 770 O O . HIS A 1 97 ? 16.897 10.894 7.424 1.00 51.03 97 HIS A O 1
ATOM 776 N N . GLY A 1 98 ? 18.426 10.796 5.773 1.00 49.81 98 GLY A N 1
ATOM 777 C CA . GLY A 1 98 ? 19.520 10.120 6.478 1.00 49.81 98 GLY A CA 1
ATOM 778 C C . GLY A 1 98 ? 19.413 8.593 6.519 1.00 49.81 98 GLY A C 1
ATOM 779 O O . GLY A 1 98 ? 19.928 8.014 7.461 1.00 49.81 98 GLY A O 1
ATOM 780 N N . ILE A 1 99 ? 18.700 7.961 5.575 1.00 52.81 99 ILE A N 1
ATOM 781 C CA . ILE A 1 99 ? 18.499 6.498 5.430 1.00 52.81 99 ILE A CA 1
ATOM 782 C C . ILE A 1 99 ? 19.408 5.930 4.321 1.00 52.81 99 ILE A C 1
ATOM 784 O O . ILE A 1 99 ? 19.115 4.916 3.683 1.00 52.81 99 ILE A O 1
ATOM 788 N N . SER A 1 100 ? 20.530 6.590 4.057 1.00 54.34 100 SER A N 1
ATOM 789 C CA . SER A 1 100 ? 21.564 6.030 3.194 1.00 54.34 100 SER A CA 1
ATOM 790 C C . SER A 1 100 ? 22.224 4.856 3.929 1.00 54.34 100 SER A C 1
ATOM 792 O O . SER A 1 100 ? 22.693 5.044 5.052 1.00 54.34 100 SER A O 1
ATOM 794 N N . PRO A 1 101 ? 22.215 3.631 3.366 1.00 52.16 101 PRO A N 1
ATOM 795 C CA . PRO A 1 101 ? 22.849 2.485 4.007 1.00 52.16 101 PRO A CA 1
ATOM 796 C C . PRO A 1 101 ? 24.347 2.768 4.177 1.00 52.16 101 PRO A C 1
ATOM 798 O O . PRO A 1 101 ? 25.061 2.958 3.193 1.00 52.16 101 PRO A O 1
ATOM 801 N N . GLY A 1 102 ? 24.796 2.838 5.429 1.00 50.03 102 GLY A N 1
ATOM 802 C CA . GLY A 1 102 ? 26.195 2.985 5.820 1.00 50.03 102 GLY A CA 1
ATOM 803 C C . GLY A 1 102 ? 26.731 1.703 6.458 1.00 50.03 102 GLY A C 1
ATOM 804 O O . GLY A 1 102 ? 25.972 0.891 6.987 1.00 50.03 102 GLY A O 1
ATOM 805 N N . ASP A 1 103 ? 28.048 1.525 6.385 1.00 44.97 103 ASP A N 1
ATOM 806 C CA . ASP A 1 103 ? 28.855 0.647 7.248 1.00 44.97 103 ASP A CA 1
ATOM 807 C C . ASP A 1 103 ? 28.490 -0.854 7.249 1.00 44.97 103 ASP A C 1
ATO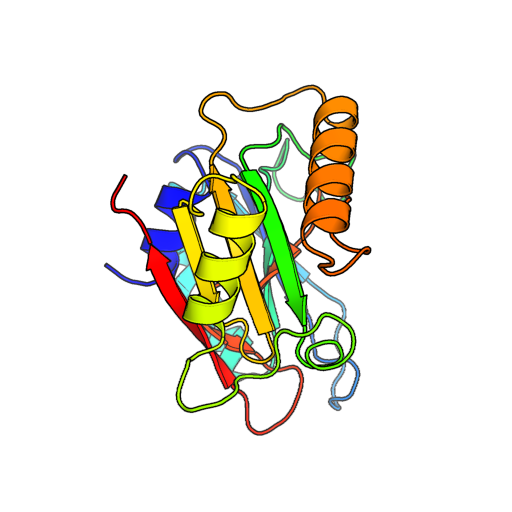M 809 O O . ASP A 1 103 ? 28.830 -1.588 8.174 1.00 44.97 103 ASP A O 1
ATOM 813 N N . GLY A 1 104 ? 27.829 -1.335 6.189 1.00 48.88 104 GLY A N 1
ATOM 814 C CA . GLY A 1 104 ? 27.409 -2.737 6.048 1.00 48.88 104 GLY A CA 1
ATOM 815 C C . GLY A 1 104 ? 26.005 -3.048 6.582 1.00 48.88 104 GLY A C 1
ATOM 816 O O . GLY A 1 104 ? 25.603 -4.208 6.558 1.00 48.88 104 GLY A O 1
ATOM 817 N N . CYS A 1 105 ? 25.256 -2.030 7.013 1.00 53.34 105 CYS A N 1
ATOM 818 C CA . CYS A 1 105 ? 23.887 -2.135 7.511 1.00 53.34 105 CYS A CA 1
ATOM 819 C C . CYS A 1 105 ? 22.865 -1.852 6.389 1.00 53.34 105 CYS A C 1
ATOM 821 O O . CYS A 1 105 ? 22.999 -0.899 5.614 1.00 53.34 105 CYS A O 1
ATOM 823 N N . GLY A 1 106 ? 21.838 -2.696 6.264 1.00 68.00 106 GLY A N 1
ATOM 824 C CA . GLY A 1 106 ? 20.774 -2.543 5.269 1.00 68.00 106 GLY A CA 1
ATOM 825 C C . GLY A 1 106 ? 19.761 -1.452 5.644 1.00 68.00 106 GLY A C 1
ATOM 826 O O . GLY A 1 106 ? 19.543 -1.151 6.814 1.00 68.00 106 GLY A O 1
ATOM 827 N N . ARG A 1 107 ? 19.051 -0.886 4.658 1.00 71.94 107 ARG A N 1
ATOM 828 C CA . ARG A 1 107 ? 18.043 0.180 4.883 1.00 71.94 107 ARG A CA 1
ATOM 829 C C . ARG A 1 107 ? 16.968 -0.186 5.915 1.00 71.94 107 ARG A C 1
ATOM 831 O O . ARG A 1 107 ? 16.524 0.671 6.673 1.00 71.94 107 ARG A O 1
ATOM 838 N N . SER A 1 108 ? 16.547 -1.451 5.944 1.00 72.81 108 SER A N 1
ATOM 839 C CA . SER A 1 108 ? 15.564 -1.946 6.911 1.00 72.81 108 SER A CA 1
ATOM 840 C C . SER A 1 108 ? 16.089 -1.931 8.345 1.00 72.81 108 SER A C 1
ATOM 842 O O . SER A 1 108 ? 15.330 -1.642 9.259 1.00 72.81 108 SER A O 1
ATOM 844 N N . GLU A 1 109 ? 17.373 -2.206 8.557 1.00 75.44 109 GLU A N 1
ATOM 845 C CA . GLU A 1 109 ? 17.982 -2.220 9.891 1.00 75.44 109 GLU A CA 1
ATOM 846 C C . GLU A 1 109 ? 18.113 -0.798 10.444 1.00 75.44 109 GLU A C 1
ATOM 848 O O . GLU A 1 109 ? 17.737 -0.531 11.584 1.00 75.44 109 GLU A O 1
ATOM 853 N N . PHE A 1 110 ? 18.537 0.147 9.605 1.00 74.69 110 PHE A N 1
ATOM 854 C CA . PHE A 1 110 ? 18.608 1.551 9.991 1.00 74.69 110 PHE A CA 1
ATOM 855 C C . PHE A 1 110 ? 17.225 2.160 10.292 1.00 74.69 110 PHE A C 1
ATOM 857 O O . PHE A 1 110 ? 17.058 2.951 11.221 1.00 74.69 110 PHE A O 1
ATOM 864 N N . LEU A 1 111 ? 16.200 1.753 9.544 1.00 80.56 111 LEU A N 1
ATOM 865 C CA . LEU A 1 111 ? 14.815 2.091 9.853 1.00 80.56 111 LEU A CA 1
ATOM 866 C C . LEU A 1 111 ? 14.385 1.543 11.224 1.00 80.56 111 LEU A C 1
ATOM 868 O O . LEU A 1 111 ? 13.777 2.281 11.995 1.00 80.56 111 LEU A O 1
ATOM 872 N N . LEU A 1 112 ? 14.685 0.278 11.535 1.00 83.88 112 LEU A N 1
ATOM 873 C CA . LEU A 1 112 ? 14.357 -0.308 12.841 1.00 83.88 112 LEU A CA 1
ATOM 874 C C . LEU A 1 112 ? 15.037 0.459 13.980 1.00 83.88 112 LEU A C 1
ATOM 876 O O . LEU A 1 112 ? 14.394 0.747 14.986 1.00 83.88 112 LEU A O 1
ATOM 880 N N . TRP A 1 113 ? 16.289 0.876 13.788 1.00 82.50 113 TRP A N 1
ATOM 881 C CA . TRP A 1 113 ? 16.986 1.737 14.741 1.00 82.50 113 TRP A CA 1
ATOM 882 C C . TRP A 1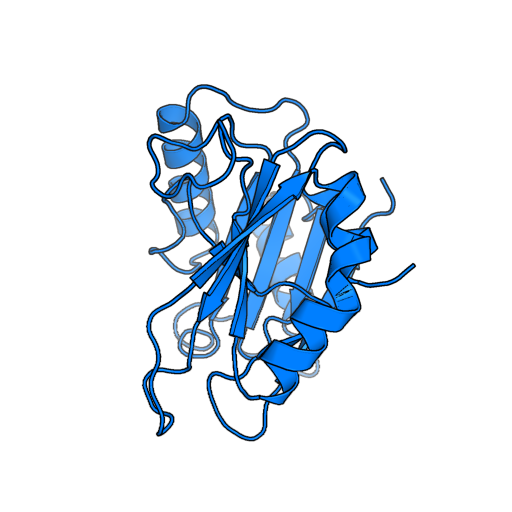 113 ? 16.280 3.087 14.945 1.00 82.50 113 TRP A C 1
ATOM 884 O O . TRP A 1 113 ? 16.052 3.491 16.082 1.00 82.50 113 TRP A O 1
ATOM 894 N N . ARG A 1 114 ? 15.830 3.760 13.877 1.00 82.38 114 ARG A N 1
ATOM 895 C CA . ARG A 1 114 ? 15.046 5.005 14.016 1.00 82.38 114 ARG A CA 1
ATOM 896 C C . ARG A 1 114 ? 13.744 4.818 14.771 1.00 82.38 114 ARG A C 1
ATOM 898 O O . ARG A 1 114 ? 13.331 5.708 15.512 1.00 82.38 114 ARG A O 1
ATOM 905 N N . LEU A 1 115 ? 13.056 3.710 14.520 1.00 89.12 115 LEU A N 1
ATOM 906 C CA . LEU A 1 115 ? 11.815 3.402 15.217 1.00 89.12 115 LEU A CA 1
ATOM 907 C C . LEU A 1 115 ? 12.073 3.253 16.716 1.00 89.12 115 LEU A C 1
ATOM 909 O O . LEU A 1 115 ? 11.346 3.858 17.504 1.00 89.12 115 LEU A O 1
ATOM 913 N N . ASP A 1 116 ? 13.147 2.557 17.086 1.00 89.25 116 ASP A N 1
ATOM 914 C CA . ASP A 1 116 ? 13.590 2.418 18.474 1.00 89.25 116 ASP A CA 1
ATOM 915 C C . ASP A 1 116 ? 13.951 3.774 19.107 1.00 89.25 116 ASP A C 1
ATOM 917 O O . ASP A 1 116 ? 13.404 4.129 20.154 1.00 89.25 116 ASP A O 1
ATOM 921 N N . GLU A 1 117 ? 14.747 4.613 18.429 1.00 89.50 117 GLU A N 1
ATOM 922 C CA . GLU A 1 117 ? 15.086 5.964 18.910 1.00 89.50 117 GLU A CA 1
ATOM 923 C C . GLU A 1 117 ? 13.846 6.831 19.175 1.00 89.50 117 GLU A C 1
ATOM 925 O O . GLU A 1 117 ? 13.794 7.608 20.135 1.00 89.50 117 GLU A O 1
ATOM 930 N N . LYS A 1 118 ? 12.829 6.719 18.313 1.00 89.88 118 LYS A N 1
ATOM 931 C CA . LYS A 1 118 ? 11.554 7.438 18.451 1.00 89.88 118 LYS A CA 1
ATOM 932 C C . LYS A 1 118 ? 10.559 6.729 19.370 1.00 89.88 118 LYS A C 1
ATOM 934 O O . LYS A 1 118 ? 9.471 7.265 19.580 1.00 89.88 118 LYS A O 1
ATOM 939 N N . LYS A 1 119 ? 10.923 5.576 19.944 1.00 93.25 119 LYS A N 1
ATOM 940 C CA . LYS A 1 119 ? 10.077 4.729 20.801 1.00 93.25 119 LYS A CA 1
ATOM 941 C C . LYS A 1 119 ? 8.761 4.337 20.125 1.00 93.25 119 LYS A C 1
ATOM 943 O O . LYS A 1 119 ? 7.709 4.293 20.764 1.00 93.25 119 LYS A O 1
ATOM 948 N N . LEU A 1 120 ? 8.814 4.102 18.818 1.00 93.00 120 LEU A N 1
ATOM 949 C CA . LEU A 1 120 ? 7.689 3.617 18.033 1.00 93.00 120 LEU A CA 1
ATOM 950 C C . LEU A 1 120 ? 7.692 2.084 17.999 1.00 93.00 120 LEU A C 1
ATOM 952 O O . LEU A 1 120 ? 8.758 1.472 18.029 1.00 93.00 120 LEU A O 1
ATOM 956 N N . PRO A 1 121 ? 6.513 1.444 17.922 1.00 93.69 121 PRO A N 1
ATOM 957 C CA . PRO A 1 121 ? 6.444 0.002 17.736 1.00 93.69 121 PRO A CA 1
ATOM 958 C C . PRO A 1 121 ? 7.048 -0.401 16.387 1.00 93.69 121 PRO A C 1
ATOM 960 O O . PRO A 1 121 ? 7.038 0.372 15.425 1.00 93.69 121 PRO A O 1
ATOM 963 N N . ASN A 1 122 ? 7.499 -1.650 16.291 1.00 92.94 122 ASN A N 1
ATOM 964 C CA . ASN A 1 122 ? 7.894 -2.223 15.008 1.00 92.94 122 ASN A CA 1
ATOM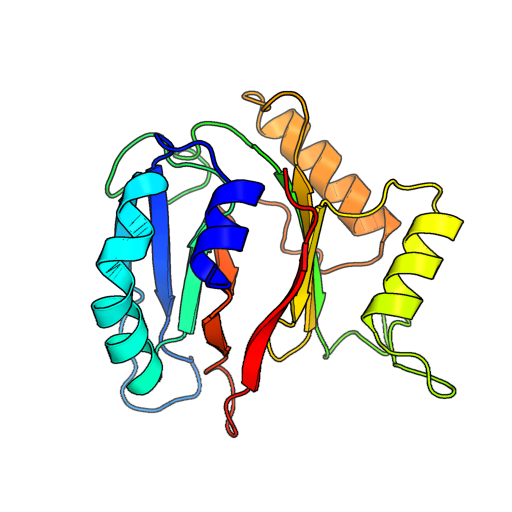 965 C C . ASN A 1 122 ? 6.694 -2.269 14.043 1.00 92.94 122 ASN A C 1
ATOM 967 O O . ASN A 1 122 ? 5.569 -2.500 14.493 1.00 92.94 122 ASN A O 1
ATOM 971 N N . PRO A 1 123 ? 6.909 -2.048 12.735 1.00 94.88 123 PRO A N 1
ATOM 972 C CA . PRO A 1 123 ? 5.876 -2.237 11.728 1.00 94.88 123 PRO A CA 1
ATOM 973 C C . PRO A 1 123 ? 5.509 -3.713 11.616 1.00 94.88 123 PRO A C 1
ATOM 975 O O . PRO A 1 123 ? 6.370 -4.585 11.711 1.00 94.88 123 PRO A O 1
ATOM 978 N N . ASP A 1 124 ? 4.244 -3.984 11.321 1.00 95.94 124 ASP A N 1
ATOM 979 C CA . ASP A 1 124 ? 3.755 -5.333 11.032 1.00 95.94 124 ASP A CA 1
ATOM 980 C C . ASP A 1 124 ? 4.260 -5.839 9.678 1.00 95.94 124 ASP A C 1
ATOM 982 O O . ASP A 1 124 ? 4.346 -7.044 9.443 1.00 95.94 124 ASP A O 1
ATOM 986 N N . MET A 1 125 ? 4.618 -4.921 8.774 1.00 95.81 125 MET A N 1
ATOM 987 C CA . MET A 1 125 ? 5.180 -5.263 7.473 1.00 95.81 125 MET A CA 1
ATOM 988 C C . MET A 1 125 ? 6.115 -4.181 6.930 1.00 95.81 125 MET A C 1
ATOM 990 O O . MET A 1 125 ? 5.798 -2.990 6.955 1.00 95.81 125 MET A O 1
ATOM 994 N N . ILE A 1 126 ? 7.240 -4.627 6.368 1.00 94.56 126 ILE A N 1
ATOM 995 C CA . ILE A 1 126 ? 8.225 -3.815 5.649 1.00 94.56 126 ILE A CA 1
ATOM 996 C C . ILE A 1 126 ? 8.356 -4.356 4.223 1.00 94.56 126 ILE A C 1
ATOM 998 O O . ILE A 1 126 ? 8.569 -5.553 4.020 1.00 94.56 126 ILE A O 1
ATOM 1002 N N . ILE A 1 127 ? 8.258 -3.473 3.230 1.00 94.38 127 ILE A N 1
ATOM 1003 C CA . ILE A 1 127 ? 8.305 -3.812 1.802 1.00 94.38 127 ILE A CA 1
ATOM 1004 C C . ILE A 1 127 ? 9.449 -3.055 1.136 1.00 94.38 127 ILE A C 1
ATOM 1006 O O . ILE A 1 127 ? 9.543 -1.838 1.277 1.00 94.38 127 ILE A O 1
ATOM 1010 N N . ASN A 1 128 ? 10.263 -3.752 0.343 1.00 93.25 128 ASN A N 1
ATOM 1011 C CA . ASN A 1 128 ? 11.103 -3.106 -0.659 1.00 93.25 128 ASN A CA 1
ATOM 1012 C C . ASN A 1 128 ? 10.210 -2.670 -1.826 1.00 93.25 128 ASN A C 1
ATOM 1014 O O . ASN A 1 128 ? 9.605 -3.517 -2.481 1.00 93.25 128 ASN A O 1
ATOM 1018 N N . SER A 1 129 ? 10.108 -1.367 -2.088 1.00 93.12 129 SER A N 1
ATOM 1019 C CA . SER A 1 129 ? 9.260 -0.818 -3.156 1.00 93.12 129 SER A CA 1
ATOM 1020 C C . SER A 1 129 ? 9.926 -0.837 -4.540 1.00 93.12 129 SER A C 1
ATOM 1022 O O . SER A 1 129 ? 9.341 -0.383 -5.530 1.00 93.12 129 SER A O 1
ATOM 1024 N N . GLY A 1 130 ? 11.164 -1.327 -4.620 1.00 90.25 130 GLY A N 1
ATOM 1025 C CA . GLY A 1 130 ? 12.050 -1.263 -5.779 1.00 90.25 130 GLY A CA 1
ATOM 1026 C C . GLY A 1 130 ? 12.732 0.098 -5.968 1.00 90.25 130 GLY A C 1
ATOM 1027 O O . GLY A 1 130 ? 13.532 0.248 -6.883 1.00 90.25 130 GLY A O 1
ATOM 1028 N N . ALA A 1 131 ? 12.400 1.101 -5.154 1.00 86.69 131 ALA A N 1
ATOM 1029 C CA . ALA A 1 131 ? 13.046 2.417 -5.154 1.00 86.69 131 ALA A CA 1
ATOM 1030 C C . ALA A 1 131 ? 12.975 3.087 -3.769 1.00 86.69 131 ALA A C 1
ATOM 1032 O O . ALA A 1 131 ? 12.973 4.312 -3.687 1.00 86.69 131 ALA A O 1
ATOM 1033 N N . GLY A 1 132 ? 12.827 2.285 -2.713 1.00 88.50 132 GLY A N 1
ATOM 1034 C CA . GLY A 1 132 ? 12.530 2.763 -1.371 1.00 88.50 132 GLY A CA 1
ATOM 1035 C C . GLY A 1 132 ? 12.009 1.658 -0.455 1.00 88.50 132 GLY A C 1
ATOM 1036 O O . GLY A 1 132 ? 12.007 0.474 -0.816 1.00 88.50 132 GLY A O 1
ATOM 1037 N N . ILE A 1 133 ? 11.556 2.049 0.735 1.00 90.69 133 ILE A N 1
ATOM 1038 C CA . ILE A 1 133 ? 10.995 1.155 1.753 1.00 90.69 133 ILE A CA 1
ATOM 1039 C C . ILE A 1 133 ? 9.606 1.641 2.165 1.00 90.69 133 ILE A C 1
ATOM 1041 O O . ILE A 1 133 ? 9.443 2.791 2.564 1.00 90.69 133 ILE A O 1
ATOM 1045 N N . HIS A 1 134 ? 8.620 0.744 2.139 1.00 94.31 134 HIS A N 1
ATOM 1046 C CA . HIS A 1 134 ? 7.318 0.994 2.755 1.00 94.31 134 HIS A CA 1
ATOM 1047 C C . HIS A 1 134 ? 7.218 0.295 4.103 1.00 94.31 134 HIS A C 1
ATOM 1049 O O . HIS A 1 134 ? 7.621 -0.864 4.221 1.00 94.31 134 HIS A O 1
ATOM 1055 N N . CYS A 1 135 ? 6.574 0.944 5.067 1.00 95.06 135 CYS A N 1
ATOM 1056 C CA . CYS A 1 135 ? 6.243 0.335 6.355 1.00 95.06 135 CYS A CA 1
ATOM 1057 C C . CYS A 1 135 ? 4.755 0.451 6.627 1.00 95.06 135 CYS A C 1
ATOM 1059 O O . CYS A 1 135 ? 4.153 1.471 6.294 1.00 95.06 135 CYS A O 1
ATOM 1061 N N . TYR A 1 136 ? 4.187 -0.568 7.263 1.00 97.25 136 TYR A N 1
ATOM 1062 C CA . TYR A 1 136 ? 2.777 -0.627 7.625 1.00 97.25 136 TYR A CA 1
ATOM 1063 C C . TYR A 1 136 ? 2.639 -0.992 9.100 1.00 97.25 136 TYR A C 1
ATOM 1065 O O . TYR A 1 136 ? 3.259 -1.949 9.558 1.00 97.25 136 TYR A O 1
ATOM 1073 N N . TRP A 1 137 ? 1.789 -0.252 9.809 1.00 97.50 137 TRP A N 1
ATOM 1074 C CA . TRP A 1 137 ? 1.311 -0.587 11.148 1.00 97.50 137 TRP A CA 1
ATOM 1075 C C . TRP A 1 137 ? -0.191 -0.808 11.084 1.00 97.50 137 TRP A C 1
ATOM 1077 O O . TRP A 1 137 ? -0.949 0.126 10.790 1.00 97.50 137 TRP A O 1
ATOM 1087 N N . ARG A 1 138 ? -0.619 -2.034 11.365 1.00 97.06 138 ARG A N 1
ATOM 1088 C CA . ARG A 1 138 ? -2.020 -2.415 11.470 1.00 97.06 138 ARG A CA 1
ATOM 1089 C C . ARG A 1 138 ? -2.588 -1.833 12.755 1.00 97.06 138 ARG A C 1
ATOM 1091 O O . ARG A 1 138 ? -2.106 -2.087 13.855 1.00 97.06 138 ARG A O 1
ATOM 1098 N N . LEU A 1 139 ? -3.653 -1.052 12.629 1.00 96.88 139 LEU A N 1
ATOM 1099 C CA . LEU A 1 139 ? -4.375 -0.561 13.792 1.00 96.88 139 LEU A CA 1
ATOM 1100 C C . LEU A 1 139 ? -5.159 -1.717 14.417 1.00 96.88 139 LEU A C 1
ATOM 1102 O O . LEU A 1 139 ? -5.913 -2.404 13.729 1.00 96.88 139 LEU A O 1
ATOM 1106 N N . SER A 1 140 ? -5.042 -1.883 15.735 1.00 94.25 140 SER A N 1
ATOM 1107 C CA . SER A 1 140 ? -5.831 -2.866 16.495 1.00 94.25 140 SER A CA 1
ATOM 1108 C C . SER A 1 140 ? -7.339 -2.615 16.392 1.00 94.25 140 SER A C 1
ATOM 1110 O O . SER A 1 140 ? -8.139 -3.544 16.460 1.00 94.25 140 SER A O 1
ATOM 1112 N N . LYS A 1 141 ? -7.729 -1.352 16.189 1.00 96.06 141 LYS A N 1
ATOM 1113 C CA . LYS A 1 141 ? -9.088 -0.933 15.856 1.00 96.06 141 LYS A CA 1
ATOM 1114 C C . LYS A 1 141 ? -9.048 -0.012 14.643 1.00 96.06 141 LYS A C 1
ATOM 1116 O O . LYS A 1 141 ? -8.370 1.012 14.664 1.00 96.06 141 LYS A O 1
ATOM 1121 N N . SER A 1 142 ? -9.812 -0.352 13.609 1.00 97.06 142 SER A N 1
ATOM 1122 C CA . SER A 1 142 ? -9.975 0.505 12.432 1.00 97.06 142 SER A CA 1
ATOM 1123 C C . SER A 1 142 ? -10.559 1.873 12.795 1.00 97.06 142 SER A C 1
ATOM 1125 O O . SER A 1 142 ? -11.450 1.962 13.645 1.00 97.06 142 SER A O 1
ATOM 1127 N N . LEU A 1 143 ? -10.128 2.921 12.094 1.00 97.94 143 LEU A N 1
ATOM 1128 C CA . LEU A 1 143 ? -10.628 4.286 12.268 1.00 97.94 143 LEU A CA 1
ATOM 1129 C C . LEU A 1 143 ? -11.615 4.653 11.160 1.00 97.94 143 LEU A C 1
ATOM 1131 O O . LEU A 1 143 ? -11.273 4.629 9.983 1.00 97.94 143 LEU A O 1
ATOM 1135 N N . THR A 1 144 ? -12.833 5.035 11.530 1.00 97.62 144 THR A N 1
ATOM 1136 C CA . THR A 1 144 ? -13.822 5.608 10.598 1.00 97.62 144 THR A CA 1
ATOM 1137 C C . THR A 1 144 ? -13.717 7.131 10.505 1.00 97.62 144 THR A C 1
ATOM 1139 O O . THR A 1 144 ? -14.147 7.715 9.514 1.00 97.62 144 THR A O 1
ATOM 1142 N N . ASP A 1 145 ? -13.133 7.779 11.517 1.00 97.81 145 ASP A N 1
ATOM 1143 C CA . ASP A 1 145 ? -12.776 9.197 11.473 1.00 97.81 145 ASP A CA 1
ATOM 1144 C C . ASP A 1 145 ? -11.471 9.374 10.681 1.00 97.81 145 ASP A C 1
ATOM 1146 O O . ASP A 1 145 ? -10.361 9.220 11.198 1.00 97.81 145 ASP A O 1
ATOM 1150 N N . LEU A 1 146 ? -11.617 9.669 9.389 1.00 97.69 146 LEU A N 1
ATOM 1151 C CA . LEU A 1 146 ? -10.480 9.841 8.487 1.00 97.69 146 LEU A CA 1
ATOM 1152 C C . LEU A 1 146 ? -9.716 11.153 8.722 1.00 97.69 146 LEU A C 1
ATOM 1154 O O . LEU A 1 146 ? -8.554 11.235 8.332 1.00 97.69 146 LEU A O 1
ATOM 1158 N N . VAL A 1 147 ? -10.317 12.143 9.394 1.00 97.12 147 VAL A N 1
ATOM 1159 C CA . VAL A 1 147 ? -9.625 13.384 9.785 1.00 97.12 147 VAL A CA 1
ATOM 1160 C C . VAL A 1 147 ? -8.673 13.093 10.942 1.00 97.12 147 VAL A C 1
ATOM 1162 O O . VAL A 1 147 ? -7.512 13.509 10.922 1.00 97.12 147 VAL A O 1
ATOM 1165 N N . GLN A 1 148 ? -9.130 12.317 11.928 1.00 97.56 148 GLN A N 1
ATOM 1166 C CA . GLN A 1 148 ? -8.263 11.817 12.993 1.00 97.56 148 GLN A CA 1
ATOM 1167 C C . GLN A 1 148 ? -7.129 10.957 12.423 1.00 97.56 148 GLN A C 1
ATOM 1169 O O . GLN A 1 148 ? -5.970 11.159 12.794 1.00 97.56 148 GLN A O 1
ATOM 1174 N N . TRP A 1 149 ? -7.444 10.034 11.507 1.00 98.06 149 TRP A N 1
ATOM 1175 C CA . TRP A 1 149 ? -6.430 9.210 10.848 1.00 98.06 149 TRP A CA 1
ATOM 1176 C C . TRP A 1 149 ? -5.391 10.066 10.117 1.00 98.06 149 TRP A C 1
ATOM 1178 O O . TRP A 1 149 ? -4.196 9.866 10.319 1.00 98.06 149 TRP A O 1
ATOM 1188 N N . GLU A 1 150 ? -5.819 11.063 9.337 1.00 97.81 150 GLU A N 1
ATOM 1189 C CA . GLU A 1 150 ? -4.909 11.957 8.618 1.00 97.81 150 GLU A CA 1
ATOM 1190 C C . GLU A 1 150 ? -3.986 12.718 9.587 1.00 97.81 150 GLU A C 1
ATOM 1192 O O . GLU A 1 150 ? -2.787 12.843 9.334 1.00 97.81 150 GLU A O 1
ATOM 1197 N N . SER A 1 151 ? -4.498 13.163 10.741 1.00 97.94 151 SER A N 1
ATOM 1198 C CA . SER A 1 151 ? -3.671 13.792 11.779 1.00 97.94 151 SER A CA 1
ATOM 1199 C C . SER A 1 151 ? -2.595 12.843 12.323 1.00 97.94 151 SER A C 1
ATOM 1201 O O . SER A 1 151 ? -1.441 13.245 12.491 1.00 97.94 151 SER A O 1
ATOM 1203 N N . MET A 1 152 ? -2.944 11.580 12.584 1.00 97.50 152 MET A N 1
ATOM 1204 C CA . MET A 1 152 ? -1.993 10.559 13.046 1.00 97.50 152 MET A CA 1
ATOM 1205 C C . MET A 1 152 ? -0.951 10.236 11.972 1.00 97.50 152 MET A C 1
ATOM 1207 O O . MET A 1 152 ? 0.242 10.184 12.265 1.00 97.50 152 MET A O 1
ATOM 1211 N N . GLN A 1 153 ? -1.397 10.095 10.728 1.00 97.94 153 GLN A N 1
ATOM 1212 C CA . GLN A 1 153 ? -0.572 9.828 9.559 1.00 97.94 153 GLN A CA 1
ATOM 1213 C C . GLN A 1 153 ? 0.459 10.945 9.331 1.00 97.94 153 GLN A C 1
ATOM 1215 O O . GLN A 1 153 ? 1.649 10.671 9.190 1.00 97.94 153 GLN A O 1
ATOM 1220 N N . GLN A 1 154 ? 0.043 12.215 9.385 1.00 97.31 154 GLN A N 1
ATOM 1221 C CA . GLN A 1 154 ? 0.955 13.359 9.269 1.00 97.31 154 GLN A CA 1
ATOM 1222 C C . GLN A 1 154 ? 1.974 13.422 10.412 1.00 97.31 154 GLN A C 1
ATOM 1224 O O . GLN A 1 154 ? 3.141 13.728 10.166 1.00 97.31 154 GLN A O 1
ATOM 1229 N N . LYS A 1 155 ? 1.563 13.114 11.650 1.00 96.44 155 LYS A N 1
ATOM 1230 C CA . LYS A 1 155 ? 2.488 13.041 12.792 1.00 96.44 155 LYS A CA 1
ATOM 1231 C C . LYS A 1 155 ? 3.526 11.944 12.591 1.00 96.44 155 LYS A C 1
ATOM 1233 O O . LYS A 1 155 ? 4.703 12.219 12.774 1.00 96.44 155 LYS A O 1
ATOM 1238 N N . LEU A 1 156 ? 3.114 10.749 12.163 1.00 95.50 156 LEU A N 1
ATOM 1239 C CA . LEU A 1 156 ? 4.031 9.640 11.895 1.00 95.50 156 LEU A CA 1
ATOM 1240 C C . LEU A 1 156 ? 5.051 10.003 10.806 1.00 95.50 156 LEU A C 1
ATOM 1242 O O . LEU A 1 156 ? 6.252 9.845 11.015 1.00 95.50 156 LEU A O 1
ATOM 1246 N N . ILE A 1 157 ? 4.578 10.563 9.689 1.00 93.56 157 ILE A N 1
ATOM 1247 C CA . ILE A 1 157 ? 5.429 11.060 8.599 1.00 93.56 157 ILE A CA 1
ATOM 1248 C C . ILE A 1 157 ? 6.434 12.093 9.116 1.00 93.56 157 ILE A C 1
ATOM 1250 O O . ILE A 1 157 ? 7.619 12.017 8.798 1.00 93.56 157 ILE A O 1
ATOM 1254 N N . ALA A 1 158 ? 5.977 13.058 9.919 1.00 92.50 158 ALA A N 1
ATOM 1255 C CA . ALA A 1 158 ? 6.835 14.098 10.476 1.00 92.50 158 ALA A CA 1
ATOM 1256 C C . ALA A 1 158 ? 7.847 13.539 11.486 1.00 92.50 158 ALA A C 1
ATOM 1258 O O . ALA A 1 158 ? 8.990 13.972 11.491 1.00 92.50 158 ALA A O 1
ATOM 1259 N N . THR A 1 159 ? 7.460 12.570 12.317 1.00 91.56 159 THR A N 1
ATOM 1260 C CA . THR A 1 159 ? 8.353 11.923 13.288 1.00 91.56 159 THR A CA 1
ATOM 1261 C C . THR A 1 159 ? 9.461 11.123 12.608 1.00 91.56 159 THR A C 1
ATOM 1263 O O . THR A 1 159 ? 10.584 11.097 13.112 1.00 91.56 159 THR A O 1
ATOM 1266 N N . LEU A 1 160 ? 9.150 10.477 11.481 1.00 88.62 160 LEU A N 1
ATOM 1267 C CA . LEU A 1 160 ? 10.078 9.607 10.757 1.00 88.62 160 LEU A CA 1
ATOM 1268 C C . LEU A 1 160 ? 10.802 10.285 9.594 1.00 88.62 160 LEU A C 1
ATOM 1270 O O . LEU A 1 160 ? 11.722 9.689 9.035 1.00 88.62 160 LEU A O 1
ATOM 1274 N N . HIS A 1 161 ? 10.413 11.516 9.256 1.00 86.56 161 HIS A N 1
ATOM 1275 C CA . HIS A 1 161 ? 10.871 12.229 8.065 1.00 86.56 161 HIS A CA 1
ATOM 1276 C C . HIS A 1 161 ? 10.676 11.380 6.793 1.00 86.56 161 HIS A C 1
ATOM 1278 O O . HIS A 1 161 ? 11.607 11.171 6.031 1.00 86.56 161 HIS A O 1
ATOM 1284 N N . SER A 1 162 ? 9.476 10.831 6.588 1.00 88.56 162 SER A N 1
ATOM 1285 C CA . SER A 1 162 ? 9.134 10.084 5.365 1.00 88.56 162 SER A CA 1
ATOM 1286 C C . SER A 1 162 ? 8.488 10.995 4.306 1.00 88.56 162 SER A C 1
ATOM 1288 O O . SER A 1 162 ? 8.313 12.196 4.545 1.00 88.56 162 SER A O 1
ATOM 1290 N N . ASP A 1 163 ? 8.067 10.448 3.156 1.00 90.12 163 ASP A N 1
ATOM 1291 C CA . ASP A 1 163 ? 7.377 11.235 2.122 1.00 90.12 163 ASP A CA 1
ATOM 1292 C C . ASP A 1 163 ? 6.122 11.935 2.684 1.00 90.12 163 ASP A C 1
ATOM 1294 O O . ASP A 1 163 ? 5.158 11.317 3.150 1.00 90.12 163 ASP A O 1
ATOM 1298 N N . LYS A 1 164 ? 6.130 13.269 2.588 1.00 91.19 164 LYS A N 1
ATOM 1299 C CA . LYS A 1 164 ? 5.074 14.179 3.050 1.00 91.19 164 LYS A CA 1
ATOM 1300 C C . LYS A 1 164 ? 3.778 14.051 2.253 1.00 91.19 164 LYS A C 1
ATOM 1302 O O . LYS A 1 164 ? 2.731 14.518 2.708 1.00 91.19 164 LYS A O 1
ATOM 1307 N N . SER A 1 165 ? 3.828 13.446 1.067 1.00 90.44 165 SER A N 1
ATOM 1308 C CA . SER A 1 165 ? 2.666 13.268 0.201 1.00 90.44 165 SER A CA 1
ATOM 1309 C C . SER A 1 165 ? 1.718 12.170 0.698 1.00 90.44 165 SER A C 1
ATOM 1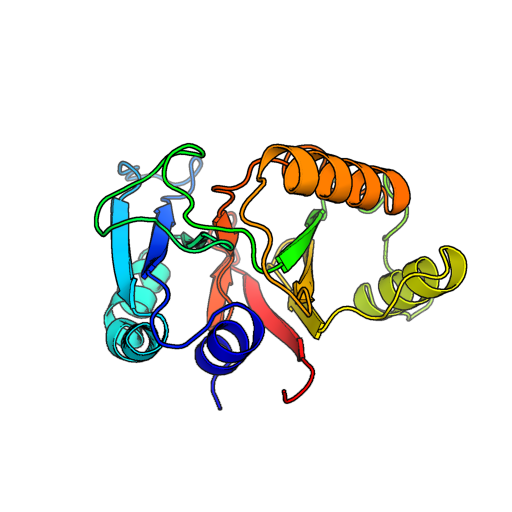311 O O . SER A 1 165 ? 0.523 12.227 0.407 1.00 90.44 165 SER A O 1
ATOM 1313 N N . ILE A 1 166 ? 2.208 11.211 1.491 1.00 91.12 166 ILE A N 1
ATOM 1314 C CA . ILE A 1 166 ? 1.535 9.959 1.891 1.00 91.12 166 ILE A CA 1
ATOM 1315 C C . ILE A 1 166 ? 0.514 10.183 3.024 1.00 91.12 166 ILE A C 1
ATOM 1317 O O . ILE A 1 166 ? 0.413 9.417 3.971 1.00 91.12 166 ILE A O 1
ATOM 1321 N N . ARG A 1 167 ? -0.263 11.265 2.968 1.00 92.44 167 ARG A N 1
ATOM 1322 C CA . ARG A 1 167 ? -1.169 11.681 4.057 1.00 92.44 167 ARG A CA 1
ATOM 1323 C C . ARG A 1 167 ? -2.659 11.552 3.760 1.00 92.44 167 ARG A C 1
ATOM 1325 O O . ARG A 1 167 ? -3.465 11.781 4.649 1.00 92.44 167 ARG A O 1
ATOM 1332 N N . ASN A 1 168 ? -3.033 11.203 2.533 1.00 94.88 168 ASN A N 1
ATOM 1333 C CA . ASN A 1 168 ? -4.435 11.134 2.130 1.00 94.88 168 ASN A CA 1
ATOM 1334 C C . ASN A 1 168 ? -4.996 9.695 2.237 1.00 94.88 168 ASN A C 1
ATOM 1336 O O . ASN A 1 168 ? -4.297 8.747 1.863 1.00 94.88 168 ASN A O 1
ATOM 1340 N N . PRO A 1 169 ? -6.239 9.498 2.716 1.00 96.62 169 PRO A N 1
ATOM 1341 C CA . PRO A 1 169 ? -6.798 8.168 2.973 1.00 96.62 169 PRO A CA 1
ATOM 1342 C C . PRO A 1 169 ? -6.843 7.225 1.768 1.00 96.62 169 PRO A C 1
ATOM 1344 O O . PRO A 1 169 ? -6.708 6.011 1.945 1.00 96.62 169 PRO A O 1
ATOM 1347 N N . GLU A 1 170 ? -7.045 7.734 0.546 1.00 97.12 170 GLU A N 1
ATOM 1348 C CA . GLU A 1 170 ? -7.162 6.888 -0.650 1.00 97.12 170 GLU A CA 1
ATOM 1349 C C . GLU A 1 170 ? -5.822 6.366 -1.176 1.00 97.12 170 GLU A C 1
ATOM 1351 O O . GLU A 1 170 ? -5.818 5.643 -2.181 1.00 97.12 170 GLU A O 1
ATOM 1356 N N . ARG A 1 171 ? -4.707 6.755 -0.541 1.00 97.50 171 ARG A N 1
ATOM 1357 C CA . ARG A 1 171 ? -3.343 6.531 -1.021 1.00 97.50 171 ARG A CA 1
ATOM 1358 C C . ARG A 1 171 ? -3.136 5.101 -1.510 1.00 97.50 171 ARG A C 1
ATOM 1360 O O . ARG A 1 171 ? -3.469 4.120 -0.844 1.00 97.50 171 ARG A O 1
ATOM 1367 N N . ILE A 1 172 ? -2.569 5.022 -2.708 1.00 97.81 172 ILE A N 1
ATOM 1368 C CA . ILE A 1 172 ? -2.147 3.780 -3.338 1.00 97.81 172 ILE A CA 1
ATOM 1369 C C . ILE A 1 172 ? -0.640 3.595 -3.157 1.00 97.81 172 ILE A C 1
ATOM 1371 O O . ILE A 1 172 ? 0.121 4.548 -3.315 1.00 97.81 172 ILE A O 1
ATOM 1375 N N . MET A 1 173 ? -0.223 2.370 -2.862 1.00 97.62 173 MET A N 1
ATOM 1376 C CA . MET A 1 173 ? 1.175 1.989 -2.646 1.00 97.62 173 MET A CA 1
ATOM 1377 C C . MET A 1 173 ? 1.533 0.799 -3.537 1.00 97.62 173 MET A C 1
ATOM 1379 O O . MET A 1 173 ? 0.646 0.080 -4.001 1.00 97.62 173 MET A O 1
ATOM 1383 N N . ARG A 1 174 ? 2.826 0.593 -3.818 1.00 97.44 174 ARG A N 1
ATOM 1384 C CA . ARG A 1 174 ? 3.272 -0.550 -4.636 1.00 97.44 174 ARG A CA 1
ATOM 1385 C C . ARG A 1 174 ? 2.914 -1.871 -3.964 1.00 97.44 174 ARG A C 1
ATOM 1387 O O . ARG A 1 174 ? 3.161 -2.051 -2.775 1.00 97.44 174 ARG A O 1
ATOM 1394 N N . LEU A 1 175 ? 2.342 -2.771 -4.757 1.00 98.06 175 LEU A N 1
ATOM 1395 C CA . LEU A 1 175 ? 1.913 -4.091 -4.313 1.00 98.06 175 LEU A CA 1
ATOM 1396 C C . LEU A 1 175 ? 3.091 -5.076 -4.436 1.00 98.06 175 LEU A C 1
ATOM 1398 O O . LEU A 1 175 ? 3.698 -5.127 -5.511 1.00 98.06 175 LEU A O 1
ATOM 1402 N N . PRO A 1 176 ? 3.448 -5.838 -3.385 1.00 97.75 176 PRO A N 1
ATOM 1403 C CA . PRO A 1 176 ? 4.553 -6.786 -3.456 1.00 97.75 176 PRO A CA 1
ATOM 1404 C C . PRO A 1 176 ? 4.170 -8.042 -4.251 1.00 97.75 176 PRO A C 1
ATOM 1406 O O . PRO A 1 176 ? 2.994 -8.383 -4.392 1.00 97.75 176 PRO A O 1
ATOM 1409 N N . GLY A 1 177 ? 5.179 -8.724 -4.793 1.00 97.31 177 GLY A N 1
ATOM 1410 C CA . GLY A 1 177 ? 5.020 -9.806 -5.771 1.00 97.31 177 GLY A CA 1
ATOM 1411 C C . GLY A 1 177 ? 5.012 -9.339 -7.234 1.00 97.31 177 GLY A C 1
ATOM 1412 O O . GLY A 1 177 ? 4.751 -10.142 -8.128 1.00 97.31 177 GLY A O 1
ATOM 1413 N N . PHE A 1 178 ? 5.308 -8.060 -7.487 1.00 98.06 178 PHE A N 1
ATOM 1414 C CA . PHE A 1 178 ? 5.384 -7.451 -8.822 1.00 98.06 178 PHE A CA 1
ATOM 1415 C C . PHE A 1 178 ? 6.667 -6.626 -8.969 1.00 98.06 178 PHE A C 1
ATOM 1417 O O . PHE A 1 178 ? 7.405 -6.440 -8.008 1.00 98.06 178 PHE A O 1
ATOM 1424 N N . LYS A 1 179 ? 6.938 -6.100 -10.166 1.00 97.62 179 LYS A N 1
ATOM 1425 C CA . LYS A 1 179 ? 8.069 -5.200 -10.418 1.00 97.62 179 LYS A CA 1
ATOM 1426 C C . LYS A 1 179 ? 7.664 -3.729 -10.357 1.00 97.62 179 LYS A C 1
ATOM 1428 O O . LYS A 1 179 ? 6.606 -3.333 -10.857 1.00 97.62 179 LYS A O 1
ATOM 1433 N N . ASN A 1 180 ? 8.549 -2.894 -9.826 1.00 96.25 180 ASN A N 1
ATOM 1434 C CA . ASN A 1 180 ? 8.520 -1.451 -9.987 1.00 96.25 180 ASN A CA 1
ATOM 1435 C C . ASN A 1 180 ? 8.973 -1.097 -11.408 1.00 96.25 180 ASN A C 1
ATOM 1437 O O . ASN A 1 180 ? 10.152 -1.182 -11.749 1.00 96.25 180 ASN A O 1
ATOM 1441 N N . THR A 1 181 ? 8.018 -0.677 -12.237 1.00 94.88 181 THR A N 1
ATOM 1442 C CA . THR A 1 181 ? 8.252 -0.386 -13.656 1.00 94.88 181 THR A CA 1
ATOM 1443 C C . THR A 1 181 ? 8.603 1.077 -13.939 1.00 94.88 181 THR A C 1
ATOM 1445 O O . THR A 1 181 ? 8.634 1.489 -15.095 1.00 94.88 181 THR A O 1
ATOM 1448 N N . LYS A 1 182 ? 8.874 1.888 -12.902 1.00 90.62 182 LYS A N 1
ATOM 1449 C CA . LYS A 1 182 ? 9.138 3.333 -13.044 1.00 90.62 182 LYS A CA 1
ATOM 1450 C C . LYS A 1 182 ? 10.379 3.621 -13.897 1.00 90.62 182 LYS A C 1
ATOM 1452 O O . LYS A 1 182 ? 10.362 4.583 -14.654 1.00 90.62 182 LYS A O 1
ATOM 1457 N N . ARG A 1 183 ? 11.445 2.823 -13.762 1.00 86.69 183 ARG A N 1
ATOM 1458 C CA . ARG A 1 183 ? 12.721 2.974 -14.487 1.00 86.69 183 ARG A CA 1
ATOM 1459 C C . ARG A 1 183 ? 13.316 1.608 -14.798 1.00 86.69 183 ARG A C 1
ATOM 1461 O O . ARG A 1 183 ? 13.175 0.695 -13.992 1.00 86.69 183 ARG A O 1
ATOM 1468 N N . GLN A 1 184 ? 13.975 1.479 -15.947 1.00 87.50 184 GLN A N 1
ATOM 1469 C CA . GLN A 1 184 ? 14.743 0.280 -16.276 1.00 87.50 184 GLN A CA 1
ATOM 1470 C C . GLN A 1 184 ? 16.171 0.366 -15.691 1.00 87.50 184 GLN A C 1
ATOM 1472 O O . GLN A 1 184 ? 16.736 1.459 -15.684 1.00 87.50 184 GLN A O 1
ATOM 1477 N N . PRO A 1 185 ? 16.762 -0.755 -15.232 1.00 90.62 185 PRO A N 1
ATOM 1478 C CA . PRO A 1 185 ? 16.136 -2.073 -15.109 1.00 90.62 185 PRO A CA 1
ATOM 1479 C C . PRO A 1 185 ? 15.051 -2.089 -14.018 1.00 90.62 185 PRO A C 1
ATOM 1481 O O . PRO A 1 185 ? 15.225 -1.500 -12.951 1.00 90.62 185 PRO A O 1
ATOM 1484 N N . TYR A 1 186 ? 13.928 -2.761 -14.298 1.00 93.88 186 TYR A N 1
ATOM 1485 C CA . TYR A 1 186 ? 12.816 -2.870 -13.350 1.00 93.88 186 TYR A CA 1
ATOM 1486 C C . TYR A 1 186 ? 13.243 -3.635 -12.097 1.00 93.88 186 TYR A C 1
ATOM 1488 O O . TYR A 1 186 ? 13.845 -4.703 -12.197 1.00 93.88 186 TYR A O 1
ATOM 1496 N N . GLN A 1 187 ? 12.876 -3.103 -10.936 1.00 94.94 187 GLN A N 1
ATOM 1497 C CA . GLN A 1 187 ? 13.237 -3.654 -9.629 1.00 94.94 187 GLN A CA 1
ATOM 1498 C C . GLN A 1 187 ? 12.087 -4.479 -9.057 1.00 94.94 187 GLN A C 1
ATOM 1500 O O . GLN A 1 187 ? 10.924 -4.150 -9.290 1.00 94.94 187 GLN A O 1
ATOM 1505 N N . ASP A 1 188 ? 12.388 -5.539 -8.315 1.00 95.75 188 ASP A N 1
ATOM 1506 C CA . ASP A 1 188 ? 11.355 -6.345 -7.663 1.00 95.75 188 ASP A CA 1
ATOM 1507 C C . ASP A 1 188 ? 10.773 -5.613 -6.445 1.00 95.75 188 ASP A C 1
ATOM 1509 O O . ASP A 1 188 ? 11.480 -4.919 -5.716 1.00 95.75 188 ASP A O 1
ATOM 1513 N N . VAL A 1 189 ? 9.466 -5.773 -6.234 1.00 97.06 189 VAL A N 1
ATOM 1514 C CA . VAL A 1 189 ? 8.747 -5.318 -5.042 1.00 97.06 189 VAL A CA 1
ATOM 1515 C C . VAL A 1 189 ? 8.441 -6.544 -4.196 1.00 97.06 189 VAL A C 1
ATOM 1517 O O . VAL A 1 189 ? 7.688 -7.417 -4.631 1.00 97.06 189 VAL A O 1
ATOM 1520 N N . PHE A 1 190 ? 9.003 -6.621 -2.995 1.00 95.75 190 PHE A N 1
ATOM 1521 C CA . PHE A 1 190 ? 8.900 -7.809 -2.144 1.00 95.75 190 PHE A CA 1
ATOM 1522 C C . PHE A 1 190 ? 8.850 -7.451 -0.660 1.00 95.75 190 PHE A C 1
ATOM 1524 O O . PHE A 1 190 ? 9.291 -6.377 -0.243 1.00 95.75 190 PHE A O 1
ATOM 1531 N N . ILE A 1 191 ? 8.301 -8.355 0.146 1.00 95.19 191 ILE A N 1
ATOM 1532 C CA . ILE A 1 191 ? 8.229 -8.198 1.601 1.00 95.19 191 ILE A CA 1
ATOM 1533 C C . ILE A 1 191 ? 9.591 -8.556 2.210 1.00 95.19 191 ILE A C 1
ATOM 1535 O O . ILE A 1 191 ? 10.071 -9.675 2.048 1.00 95.19 191 ILE A O 1
ATOM 1539 N N . ILE A 1 192 ? 10.200 -7.612 2.933 1.00 90.12 192 ILE A N 1
ATOM 1540 C CA . ILE A 1 192 ? 11.446 -7.823 3.691 1.00 90.12 192 ILE A CA 1
ATOM 1541 C C . ILE A 1 192 ? 11.128 -8.494 5.030 1.00 90.12 192 ILE A C 1
ATOM 1543 O O . ILE A 1 192 ? 11.766 -9.467 5.420 1.00 90.12 192 ILE A O 1
ATOM 1547 N N . TYR A 1 193 ? 10.123 -7.962 5.727 1.00 80.25 193 TYR A N 1
ATOM 1548 C CA . TYR A 1 193 ? 9.676 -8.419 7.037 1.00 80.25 193 TYR A CA 1
ATOM 1549 C C . TYR A 1 193 ? 8.152 -8.389 7.083 1.00 80.25 193 TYR A C 1
ATOM 1551 O O . TYR A 1 193 ? 7.541 -7.435 6.604 1.00 80.25 193 TYR A O 1
ATOM 1559 N N . GLY A 1 194 ? 7.545 -9.419 7.663 1.00 67.69 194 GLY A N 1
ATOM 1560 C CA . GLY A 1 194 ? 6.113 -9.459 7.926 1.00 67.69 194 GLY A CA 1
ATOM 1561 C C . GLY A 1 194 ? 5.830 -10.364 9.114 1.00 67.69 194 GLY A C 1
ATOM 1562 O O . GLY A 1 194 ? 6.303 -11.505 9.137 1.00 67.69 194 GLY A O 1
ATOM 1563 N N . THR A 1 195 ? 5.084 -9.868 10.096 1.00 61.47 195 THR A N 1
ATOM 1564 C CA . THR A 1 195 ? 4.564 -10.702 11.180 1.00 61.47 195 THR A CA 1
ATOM 1565 C C . THR A 1 195 ? 3.476 -11.623 10.627 1.00 61.47 195 THR A C 1
ATOM 1567 O O . THR A 1 195 ? 2.631 -11.218 9.828 1.00 61.47 195 THR A O 1
ATOM 1570 N N . MET A 1 196 ? 3.518 -12.902 11.007 1.00 50.16 196 MET A N 1
ATOM 1571 C CA . MET A 1 196 ? 2.397 -13.813 10.768 1.00 50.16 196 MET A CA 1
ATOM 1572 C C . MET A 1 196 ? 1.331 -13.460 11.811 1.00 50.16 196 MET A C 1
ATOM 1574 O O . MET A 1 196 ? 1.480 -13.849 12.968 1.00 50.16 196 MET A O 1
ATOM 1578 N N . LEU A 1 197 ? 0.340 -12.653 11.421 1.00 48.12 197 LEU A N 1
ATOM 1579 C CA . LEU A 1 197 ? -0.875 -12.423 12.209 1.00 48.12 197 LEU A CA 1
ATOM 1580 C C . LEU A 1 197 ? -1.877 -13.560 11.982 1.00 48.12 197 LEU A C 1
ATOM 1582 O O . LEU A 1 197 ? -1.982 -14.027 10.821 1.00 48.12 197 LEU A O 1
#

pLDDT: mean 89.94, std 13.49, range [44.97, 98.81]

Sequence (197 aa):
MSDLQKYINTVFEPDDIVEVRFIWPKDMPGGSAPHSIWHLAKDLPQQMQKMTALNQRGWGVFAGVNPRKDFGLRGDKNVALARNLFVDFDDSDADAHGISPGDGCGRSEFLLWRLDEKKLPNPDMIINSGAGIHCYWRLSKSLTDLVQWESMQQKLIATLHSDKSIRNPERIMRLPGFKNTKRQPYQDVFIIYGTML

Secondary structure (DSSP, 8-state):
--HHHHHHHHH--TT-EEEEEEE--TTSSS----EEEEEEGGGGGGGHHHHHHHHHTT-EEEEESS-BSSTT--SGGGB--EEEEEEEEEGGGHHHHT----TT--HHHHHHHHHHHTTPPPPSEEEE-SSEEEEEEEEEEEES-HHHHHHHHHHHHHHHT--TTTTSTT-EEEPTTEEE-SSSSPEEEEEEEE---

Foldseek 3Di:
DAQLLLLLVQQHDQQFWKKKKWAAQPPDPPHDDIDIFIDGSNCVVVCVVVQQVSLVVLIFIKIFSAGFCDTPDADLVGGQWGFKQKFWAFQVCCVVLVLDDPDPDHSVRVLVVLCVVLVHDAFQWWKDQQGTIMGIHTDPDIGRPLVVVLVVNCVVCVSRVGDNVQRGNRDIGGRAPGWDSNDPPTGHMGIPDHDPD

Radius of gyration: 16.19 Å; chains: 1; bounding box: 47×32×46 Å